Protein AF-A0A7S4DPM4-F1 (afdb_monomer_lite)

pLDDT: mean 81.37, std 12.33, range [42.75, 97.62]

Foldseek 3Di:
DCVVVPQPVFQKFKWKWFQFPNDTHTWAADAADDFQQDDHDDQPPHDLPVNVVRSVQSVDAAPDGDLVVLLLQLCQQVQPVVSSVSRHDPVVGDCCSNPNHGFKMFIKMWGKDADDPDDDDPNPDGRIDIDDIDGRGDIDGNPRVVSVVSCVVVVNDDDPVNVVVVVVVVVVQCVDPDDSVVVVVVVVVVVVVCVVQNPVVVVVVVVVVVVVVVVVVVVVVVVVVPPPPPCVVVVVVVVVVVVVVVVVVD

Secondary structure (DSSP, 8-state):
-GGGSS-TT-EEEEEEEEEETTEEEEPP-SSS--STTSPPPP-TT---HHHHHHHHHHTSPTT---HHHHHHHHHHHTT-HHHHHHH--TTTS-HHHHTS---EEEEEEEEEEEPP--SS-TTTS-SEEEEEEEEEEEEEETT-HHHHHHHHHTT----HHHHHHHHHHHHHHHHSSSHHHHHHHHHHHHHHHHHHH-HHHHHHHHHHHHHHHHHHHHHHHHHHTTS---THHHHHHHHHHHHHHHHH--

Radius of gyration: 29.43 Å; chains: 1; bounding box: 50×106×48 Å

Organism: NCBI:txid91324

Structure (mmCIF, N/CA/C/O backbone):
data_AF-A0A7S4DPM4-F1
#
_entry.id   AF-A0A7S4DPM4-F1
#
loop_
_atom_site.group_PDB
_atom_site.id
_atom_site.type_symbol
_atom_site.label_atom_id
_atom_site.label_alt_id
_atom_site.label_comp_id
_atom_site.label_asym_id
_atom_site.label_entity_id
_atom_site.label_seq_id
_atom_site.pdbx_PDB_ins_code
_atom_site.Cartn_x
_atom_site.Cartn_y
_atom_site.Cartn_z
_atom_site.occupancy
_atom_site.B_iso_or_equiv
_atom_site.auth_seq_id
_atom_site.auth_comp_id
_atom_site.auth_asym_id
_atom_site.auth_atom_id
_atom_site.pdbx_PDB_model_num
ATOM 1 N N . LEU A 1 1 ? -5.793 -10.569 -19.878 1.00 51.78 1 LEU A N 1
ATOM 2 C CA . LEU A 1 1 ? -5.261 -10.115 -18.572 1.00 51.78 1 LEU A CA 1
ATOM 3 C C . LEU A 1 1 ? -3.729 -10.171 -18.545 1.00 51.78 1 LEU A C 1
ATOM 5 O O . LEU A 1 1 ? -3.125 -9.113 -18.578 1.00 51.78 1 LEU A O 1
ATOM 9 N N . PHE A 1 2 ? -3.097 -11.351 -18.636 1.00 52.31 2 PHE A N 1
ATOM 10 C CA . PHE A 1 2 ? -1.629 -11.514 -18.544 1.00 52.31 2 PHE A CA 1
ATOM 11 C C . PHE A 1 2 ? -0.792 -10.909 -19.689 1.00 52.31 2 PHE A C 1
ATOM 13 O O . PHE A 1 2 ? 0.346 -10.516 -19.465 1.00 52.31 2 PHE A O 1
ATOM 20 N N . ARG A 1 3 ? -1.358 -10.731 -20.892 1.00 42.75 3 ARG A N 1
ATOM 21 C CA . ARG A 1 3 ? -0.672 -10.091 -22.037 1.00 42.75 3 ARG A CA 1
ATOM 22 C C . ARG A 1 3 ? -0.291 -8.621 -21.797 1.00 42.75 3 ARG A C 1
ATOM 24 O O . ARG A 1 3 ? 0.674 -8.146 -22.374 1.00 42.75 3 ARG A O 1
ATOM 31 N N . HIS A 1 4 ? -1.030 -7.913 -20.941 1.00 48.03 4 HIS A N 1
ATOM 32 C CA . HIS A 1 4 ? -0.708 -6.538 -20.534 1.00 48.03 4 HIS A CA 1
ATOM 33 C C . HIS A 1 4 ? 0.128 -6.490 -19.241 1.00 48.03 4 HIS A C 1
ATOM 35 O O . HIS A 1 4 ? 0.481 -5.412 -18.778 1.00 48.03 4 HIS A O 1
ATOM 41 N N . MET A 1 5 ? 0.448 -7.650 -18.648 1.00 53.72 5 MET A N 1
ATOM 42 C CA . MET A 1 5 ? 1.207 -7.758 -17.393 1.00 53.72 5 MET A CA 1
ATOM 43 C C . MET A 1 5 ? 2.718 -7.843 -17.600 1.00 53.72 5 MET A C 1
ATOM 45 O O . MET A 1 5 ? 3.463 -7.764 -16.630 1.00 53.72 5 MET A O 1
ATOM 49 N N . THR A 1 6 ? 3.178 -8.001 -18.842 1.00 52.59 6 THR A N 1
ATOM 50 C CA . THR A 1 6 ? 4.596 -8.200 -19.175 1.00 52.59 6 THR A CA 1
ATOM 51 C C . THR A 1 6 ? 5.419 -6.911 -19.155 1.00 52.59 6 THR A C 1
ATOM 53 O O . THR A 1 6 ? 6.613 -6.957 -19.420 1.00 52.59 6 THR A O 1
ATOM 56 N N . GLY A 1 7 ? 4.816 -5.759 -18.831 1.00 58.81 7 GLY A N 1
ATOM 57 C CA . GLY A 1 7 ? 5.560 -4.508 -18.657 1.00 58.81 7 GLY A CA 1
ATOM 58 C C . GLY A 1 7 ? 6.144 -3.937 -19.953 1.00 58.81 7 GLY A C 1
ATOM 59 O O . GLY A 1 7 ? 7.066 -3.133 -19.887 1.00 58.81 7 GLY A O 1
ATOM 60 N N . VAL A 1 8 ? 5.598 -4.306 -21.121 1.00 65.44 8 VAL A N 1
ATOM 61 C CA . VAL A 1 8 ? 6.024 -3.788 -22.443 1.00 65.44 8 VAL A CA 1
ATOM 62 C C . VAL A 1 8 ? 5.924 -2.255 -22.518 1.00 65.44 8 VAL A C 1
ATOM 64 O O . VAL A 1 8 ? 6.685 -1.625 -23.237 1.00 65.44 8 VAL A O 1
ATOM 67 N N . GLY A 1 9 ? 5.036 -1.648 -21.724 1.00 75.94 9 GLY A N 1
ATOM 68 C CA . GLY A 1 9 ? 4.941 -0.199 -21.531 1.00 75.94 9 GLY A CA 1
ATOM 69 C C . GLY A 1 9 ? 5.350 0.267 -20.134 1.00 75.94 9 GLY A C 1
ATOM 70 O O . GLY A 1 9 ? 4.920 1.328 -19.724 1.00 75.94 9 GLY A O 1
ATOM 71 N N . GLY A 1 10 ? 6.111 -0.524 -19.377 1.00 85.56 10 GLY A N 1
ATOM 72 C CA . GLY A 1 10 ? 6.438 -0.258 -17.974 1.00 85.56 10 GLY A CA 1
ATOM 73 C C . GLY A 1 10 ? 5.431 -0.836 -16.977 1.00 85.56 10 GLY A C 1
ATOM 74 O O . GLY A 1 10 ? 4.324 -1.262 -17.318 1.00 85.56 10 GLY A O 1
ATOM 75 N N . ARG A 1 11 ? 5.844 -0.894 -15.709 1.00 89.56 11 ARG A N 1
ATOM 76 C CA . ARG A 1 11 ? 5.063 -1.416 -14.586 1.00 89.56 11 ARG A CA 1
ATOM 77 C C . ARG A 1 11 ? 4.436 -0.259 -13.805 1.00 89.56 11 ARG A C 1
ATOM 79 O O . ARG A 1 11 ? 5.178 0.514 -13.201 1.00 89.56 11 ARG A O 1
ATOM 86 N N . PRO A 1 12 ? 3.101 -0.118 -13.781 1.00 92.25 12 PRO A N 1
ATOM 87 C CA . PRO A 1 12 ? 2.467 0.908 -12.970 1.00 92.25 12 PRO A CA 1
ATOM 88 C C . PRO A 1 12 ? 2.615 0.563 -11.485 1.00 92.25 12 PRO A C 1
ATOM 90 O O . PRO A 1 12 ? 2.305 -0.552 -11.066 1.00 92.25 12 PRO A O 1
ATOM 93 N N . GLU A 1 13 ? 3.059 1.531 -10.693 1.00 94.38 13 GLU A N 1
ATOM 94 C CA . GLU A 1 13 ? 3.280 1.389 -9.256 1.00 94.38 13 GLU A CA 1
ATOM 95 C C . GLU A 1 13 ? 2.632 2.535 -8.493 1.00 94.38 13 GLU A C 1
ATOM 97 O O . GLU A 1 13 ? 2.788 3.704 -8.850 1.00 94.38 13 GLU A O 1
ATOM 102 N N . LEU A 1 14 ? 1.940 2.194 -7.405 1.00 96.44 14 LEU A N 1
ATOM 103 C CA . LEU A 1 14 ? 1.474 3.175 -6.433 1.00 96.44 14 LEU A CA 1
ATOM 104 C C . LEU A 1 14 ? 2.542 3.365 -5.355 1.00 96.44 14 LEU A C 1
ATOM 106 O O . LEU A 1 14 ? 2.939 2.419 -4.663 1.00 96.44 14 LEU A O 1
ATOM 110 N N . ILE A 1 15 ? 2.986 4.607 -5.206 1.00 96.75 15 ILE A N 1
ATOM 111 C CA . ILE A 1 15 ? 3.895 5.062 -4.163 1.00 96.75 15 ILE A CA 1
ATOM 112 C C . ILE A 1 15 ? 3.073 5.830 -3.138 1.00 96.75 15 ILE A C 1
ATOM 114 O O . ILE A 1 15 ? 2.393 6.807 -3.454 1.00 96.75 15 ILE A O 1
ATOM 118 N N . ILE A 1 16 ? 3.102 5.325 -1.909 1.00 97.44 16 ILE A N 1
ATOM 119 C CA . ILE A 1 16 ? 2.452 5.943 -0.761 1.00 97.44 16 ILE A CA 1
ATOM 120 C C . ILE A 1 16 ? 3.472 6.880 -0.130 1.00 97.44 16 ILE A C 1
ATOM 122 O O . ILE A 1 16 ? 4.591 6.456 0.151 1.00 97.44 16 ILE A O 1
ATOM 126 N N . GLU A 1 17 ? 3.082 8.121 0.123 1.00 97.19 17 GLU A N 1
ATOM 127 C CA . GLU A 1 17 ? 3.927 9.109 0.786 1.00 97.19 17 GLU A CA 1
ATOM 128 C C . GLU A 1 17 ? 3.243 9.590 2.065 1.00 97.19 17 GLU A C 1
ATOM 130 O O . GLU A 1 17 ? 2.056 9.918 2.046 1.00 97.19 17 GLU A O 1
ATOM 135 N N . GLY A 1 18 ? 3.984 9.610 3.172 1.00 96.94 18 GLY A N 1
ATOM 136 C CA . GLY A 1 18 ? 3.552 10.174 4.449 1.00 96.94 18 GLY A CA 1
ATOM 137 C C . GLY A 1 18 ? 4.163 11.554 4.668 1.00 96.94 18 GLY A C 1
ATOM 138 O O . GLY A 1 18 ? 5.338 11.755 4.370 1.00 96.94 18 GLY A O 1
ATOM 139 N N . HIS A 1 19 ? 3.373 12.491 5.185 1.00 96.62 19 HIS A N 1
ATOM 140 C CA . HIS A 1 19 ? 3.834 13.829 5.541 1.00 96.62 19 HIS A CA 1
ATOM 141 C C . HIS A 1 19 ? 4.339 13.853 6.987 1.00 96.62 19 HIS A C 1
ATOM 143 O O . HIS A 1 19 ? 3.555 13.653 7.924 1.00 96.62 19 HIS A O 1
ATOM 149 N N . VAL A 1 20 ? 5.642 14.080 7.154 1.00 95.50 20 VAL A N 1
ATOM 150 C CA . VAL A 1 20 ? 6.351 14.083 8.439 1.00 95.50 20 VAL A CA 1
ATOM 151 C C . VAL A 1 20 ? 7.343 15.240 8.448 1.00 95.50 20 VAL A C 1
ATOM 153 O O . VAL A 1 20 ? 8.086 15.411 7.486 1.00 95.50 20 VAL A O 1
ATOM 156 N N . ASP A 1 21 ? 7.346 16.032 9.521 1.00 92.12 21 ASP A N 1
ATOM 157 C CA . ASP A 1 21 ? 8.262 17.168 9.721 1.00 92.12 21 ASP A CA 1
ATOM 158 C C . ASP A 1 21 ? 8.288 18.183 8.556 1.00 92.12 21 ASP A C 1
ATOM 160 O O . ASP A 1 21 ? 9.318 18.778 8.254 1.00 92.12 21 ASP A O 1
ATOM 164 N N . GLY A 1 22 ? 7.151 18.384 7.879 1.00 91.56 22 GLY A N 1
ATOM 165 C CA . GLY A 1 22 ? 7.035 19.308 6.740 1.00 91.56 22 GLY A CA 1
ATOM 166 C C . GLY A 1 22 ? 7.476 18.727 5.391 1.00 91.56 22 GLY A C 1
ATOM 167 O O . GLY A 1 22 ? 7.427 19.422 4.377 1.00 91.56 22 GLY A O 1
ATOM 168 N N . GLU A 1 23 ? 7.880 17.456 5.352 1.00 95.44 23 GLU A N 1
ATOM 169 C CA . GLU A 1 23 ? 8.333 16.774 4.143 1.00 95.44 23 GLU A CA 1
ATOM 170 C C . GLU A 1 23 ? 7.477 15.550 3.812 1.00 95.44 23 GLU A C 1
ATOM 172 O O . GLU A 1 23 ? 6.928 14.869 4.679 1.00 95.44 23 GLU A O 1
ATOM 177 N N . TRP A 1 24 ? 7.405 15.220 2.523 1.00 96.00 24 TRP A N 1
ATOM 178 C CA . TRP A 1 24 ? 6.768 13.995 2.046 1.00 96.00 24 TRP A CA 1
ATOM 179 C C . TRP A 1 24 ? 7.797 12.879 1.910 1.00 96.00 24 TRP A C 1
ATOM 181 O O . TRP A 1 24 ? 8.764 13.009 1.161 1.00 96.00 24 TRP A O 1
ATOM 191 N N . ARG A 1 25 ? 7.567 11.762 2.602 1.00 96.12 25 ARG A N 1
ATOM 192 C CA . ARG A 1 25 ? 8.476 10.611 2.631 1.00 96.12 25 ARG A CA 1
ATOM 193 C C . ARG A 1 25 ? 7.794 9.359 2.108 1.00 96.12 25 ARG A C 1
ATOM 195 O O . ARG A 1 25 ? 6.688 9.020 2.527 1.00 96.12 25 ARG A O 1
ATOM 202 N N . GLU A 1 26 ? 8.460 8.655 1.197 1.00 95.75 26 GLU A N 1
ATOM 203 C CA . GLU A 1 26 ? 7.942 7.420 0.609 1.00 95.75 26 GLU A CA 1
ATOM 204 C C . GLU A 1 26 ? 7.895 6.292 1.645 1.00 95.75 26 GLU A C 1
ATOM 206 O O . GLU A 1 26 ? 8.897 5.955 2.277 1.00 95.75 26 GLU A O 1
ATOM 211 N N . VAL A 1 27 ? 6.729 5.669 1.793 1.00 95.44 27 VAL A N 1
ATOM 212 C CA . VAL A 1 27 ? 6.543 4.484 2.629 1.00 95.44 27 VAL A CA 1
ATOM 213 C C . VAL A 1 27 ? 7.188 3.284 1.922 1.00 95.44 27 VAL A C 1
ATOM 215 O O . VAL A 1 27 ? 6.746 2.913 0.826 1.00 95.44 27 VAL A O 1
ATOM 218 N N . PRO A 1 28 ? 8.212 2.644 2.517 1.00 93.00 28 PRO A N 1
ATOM 219 C CA . PRO A 1 28 ? 8.867 1.501 1.903 1.00 93.00 28 PRO A CA 1
ATOM 220 C C . PRO A 1 28 ? 7.982 0.255 1.968 1.00 93.00 28 PRO A C 1
ATOM 222 O O . PRO A 1 28 ? 7.139 0.100 2.850 1.00 93.00 28 PRO A O 1
ATOM 225 N N . PHE A 1 29 ? 8.209 -0.658 1.030 1.00 92.06 29 PHE A N 1
ATOM 226 C CA . PHE A 1 29 ? 7.584 -1.978 0.992 1.00 92.06 29 PHE A CA 1
ATOM 227 C C . PHE A 1 29 ? 8.656 -3.050 0.887 1.00 92.06 29 PHE A C 1
ATOM 229 O O . PHE A 1 29 ? 9.727 -2.802 0.338 1.00 92.06 29 PHE A O 1
ATOM 236 N N . ARG A 1 30 ? 8.365 -4.263 1.356 1.00 86.62 30 ARG A N 1
ATOM 237 C CA . ARG A 1 30 ? 9.366 -5.327 1.430 1.00 86.62 30 ARG A CA 1
ATOM 238 C C . ARG A 1 30 ? 9.770 -5.880 0.069 1.00 86.62 30 ARG A C 1
ATOM 240 O O . ARG A 1 30 ? 10.955 -6.132 -0.110 1.00 86.62 30 ARG A O 1
ATOM 247 N N . PHE A 1 31 ? 8.851 -6.049 -0.878 1.00 86.88 31 PHE A N 1
ATOM 248 C CA . PHE A 1 31 ? 9.163 -6.757 -2.124 1.00 86.88 31 PHE A CA 1
ATOM 249 C C . PHE A 1 31 ? 8.873 -5.943 -3.385 1.00 86.88 31 PHE A C 1
ATOM 251 O O . PHE A 1 31 ? 9.593 -6.088 -4.372 1.00 86.88 31 PHE A O 1
ATOM 258 N N . LYS A 1 32 ? 7.864 -5.065 -3.369 1.00 89.69 32 LYS A N 1
ATOM 259 C CA . LYS A 1 32 ? 7.541 -4.235 -4.527 1.00 89.69 32 LYS A CA 1
ATOM 260 C C . LYS A 1 32 ? 8.609 -3.157 -4.761 1.00 89.69 32 LYS A C 1
ATOM 262 O O . LYS A 1 32 ? 9.227 -2.673 -3.806 1.00 89.69 32 LYS A O 1
ATOM 267 N N . PRO A 1 33 ? 8.771 -2.711 -6.015 1.00 89.81 33 PRO A N 1
ATOM 268 C CA . PRO A 1 33 ? 9.551 -1.543 -6.370 1.00 89.81 33 PRO A CA 1
ATOM 269 C C . PRO A 1 33 ? 9.106 -0.304 -5.596 1.00 89.81 33 PRO A C 1
ATOM 271 O O . PRO A 1 33 ? 7.931 -0.104 -5.268 1.00 89.81 33 PRO A O 1
ATOM 274 N N . GLY A 1 34 ? 10.089 0.533 -5.305 1.00 89.94 34 GLY A N 1
ATOM 275 C CA . GLY A 1 34 ? 9.941 1.808 -4.621 1.00 89.94 34 GLY A CA 1
ATOM 276 C C . GLY A 1 34 ? 11.173 2.635 -4.943 1.00 89.94 34 GLY A C 1
ATOM 277 O O . GLY A 1 34 ? 11.279 3.160 -6.050 1.00 89.94 34 GLY A O 1
ATOM 278 N N . ASN A 1 35 ? 12.144 2.651 -4.031 1.00 90.50 35 ASN A N 1
ATOM 279 C CA . ASN A 1 35 ? 13.462 3.225 -4.291 1.00 90.50 35 ASN A CA 1
ATOM 280 C C . ASN A 1 35 ? 14.085 2.604 -5.559 1.00 90.50 35 ASN A C 1
ATOM 282 O O . ASN A 1 35 ? 14.200 1.383 -5.672 1.00 90.50 35 ASN A O 1
ATOM 286 N N . THR A 1 36 ? 14.473 3.456 -6.505 1.00 90.31 36 THR A N 1
ATOM 287 C CA . THR A 1 36 ? 15.001 3.070 -7.817 1.00 90.31 36 THR A CA 1
ATOM 288 C C . THR A 1 36 ? 16.371 2.408 -7.750 1.00 90.31 36 THR A C 1
ATOM 290 O O . THR A 1 36 ? 16.694 1.586 -8.603 1.00 90.31 36 THR A O 1
ATOM 293 N N . SER A 1 37 ? 17.153 2.715 -6.718 1.00 88.25 37 SER A N 1
ATOM 294 C CA . SER A 1 37 ? 18.468 2.122 -6.470 1.00 88.25 37 SER A CA 1
ATOM 295 C C . SER A 1 37 ? 18.391 0.807 -5.702 1.00 88.25 37 SER A C 1
ATOM 297 O O . SER A 1 37 ? 19.410 0.157 -5.484 1.00 88.25 37 SER A O 1
ATOM 299 N N . ARG A 1 38 ? 17.195 0.385 -5.276 1.00 85.50 38 ARG A N 1
ATOM 300 C CA . ARG A 1 38 ? 17.036 -0.869 -4.548 1.00 85.50 38 ARG A CA 1
ATOM 301 C C . ARG A 1 38 ? 17.059 -2.059 -5.503 1.00 85.50 38 ARG A C 1
ATOM 303 O O . ARG A 1 38 ? 16.241 -2.143 -6.420 1.00 85.50 38 ARG A O 1
ATOM 310 N N . ILE A 1 39 ? 17.939 -3.012 -5.202 1.00 83.50 39 ILE A N 1
ATOM 311 C CA . ILE A 1 39 ? 18.018 -4.297 -5.902 1.00 83.50 39 ILE A CA 1
ATOM 312 C C . ILE A 1 39 ? 16.671 -5.034 -5.771 1.00 83.50 39 ILE A C 1
ATOM 314 O O . ILE A 1 39 ? 16.154 -5.157 -4.653 1.00 83.50 39 ILE A O 1
ATOM 318 N N . PRO A 1 40 ? 16.085 -5.535 -6.874 1.00 82.88 40 PRO A N 1
ATOM 319 C CA . PRO A 1 40 ? 14.934 -6.427 -6.812 1.00 82.88 40 PRO A CA 1
ATOM 320 C C . PRO A 1 40 ? 15.256 -7.672 -5.975 1.00 82.88 40 PRO A C 1
ATOM 322 O O . PRO A 1 40 ? 16.257 -8.343 -6.211 1.00 82.88 40 PRO A O 1
ATOM 325 N N . GLY A 1 41 ? 14.412 -7.986 -4.993 1.00 79.69 41 GLY A N 1
ATOM 326 C CA . GLY A 1 41 ? 14.595 -9.179 -4.168 1.00 79.69 41 GLY A CA 1
ATOM 327 C C . GLY A 1 41 ? 14.186 -10.458 -4.900 1.00 79.69 41 GLY A C 1
ATOM 328 O O . GLY A 1 41 ? 13.259 -10.446 -5.714 1.00 79.69 41 GLY A O 1
ATOM 329 N N . PHE A 1 42 ? 14.825 -11.577 -4.561 1.00 81.50 42 PHE A N 1
ATOM 330 C CA . PHE A 1 42 ? 14.342 -12.897 -4.949 1.00 81.50 42 PHE A CA 1
ATOM 331 C C . PHE A 1 42 ? 13.175 -13.287 -4.032 1.00 81.50 42 PHE A C 1
ATOM 333 O O . PHE A 1 42 ? 13.303 -13.304 -2.809 1.00 81.50 42 PHE A O 1
ATOM 340 N N . ILE A 1 43 ? 11.993 -13.507 -4.615 1.00 82.44 43 ILE A N 1
ATOM 341 C CA . ILE A 1 43 ? 10.761 -13.725 -3.837 1.00 82.44 43 ILE A CA 1
ATOM 342 C C . ILE A 1 43 ? 10.292 -15.177 -3.837 1.00 82.44 43 ILE A C 1
ATOM 344 O O . ILE A 1 43 ? 9.527 -15.555 -2.963 1.00 82.44 43 ILE A O 1
ATOM 348 N N . VAL A 1 44 ? 10.744 -16.015 -4.770 1.00 80.94 44 VAL A N 1
ATOM 349 C CA . VAL A 1 44 ? 10.305 -17.416 -4.871 1.00 80.94 44 VAL A CA 1
ATOM 350 C C . VAL A 1 44 ? 10.883 -18.226 -3.700 1.00 80.94 44 VAL A C 1
ATOM 352 O O . VAL A 1 44 ? 12.059 -18.056 -3.389 1.00 80.94 44 VAL A O 1
ATOM 355 N N . PRO A 1 45 ? 10.111 -19.109 -3.029 1.00 82.94 45 PRO A N 1
ATOM 356 C CA . PRO A 1 45 ? 8.734 -19.554 -3.305 1.00 82.94 45 PRO A CA 1
ATOM 357 C C . PRO A 1 45 ? 7.630 -18.710 -2.638 1.00 82.94 45 PRO A C 1
ATOM 359 O O . PRO A 1 45 ? 6.445 -19.029 -2.753 1.00 82.94 45 PRO A O 1
ATOM 362 N N . HIS A 1 46 ? 7.994 -17.652 -1.915 1.00 82.06 46 HIS A N 1
ATOM 363 C CA . HIS A 1 46 ? 7.049 -16.763 -1.255 1.00 82.06 46 HIS A CA 1
ATOM 364 C C . HIS A 1 46 ? 6.268 -15.920 -2.282 1.00 82.06 46 HIS A C 1
ATOM 366 O O . HIS A 1 46 ? 6.802 -15.414 -3.263 1.00 82.06 46 HIS A O 1
ATOM 372 N N . GLN A 1 47 ? 4.965 -15.749 -2.061 1.00 86.88 47 GLN A N 1
ATOM 373 C CA . GLN A 1 47 ? 4.119 -14.889 -2.894 1.00 86.88 47 GLN A CA 1
ATOM 374 C C . GLN A 1 47 ? 3.654 -13.695 -2.059 1.00 86.88 47 GLN A C 1
ATOM 376 O O . GLN A 1 47 ? 2.705 -13.843 -1.277 1.00 86.88 47 GLN A O 1
ATOM 381 N N . PRO A 1 48 ? 4.283 -12.514 -2.200 1.00 88.50 48 PRO A N 1
ATOM 382 C CA . PRO A 1 48 ? 3.915 -11.336 -1.429 1.00 88.50 48 PRO A CA 1
ATOM 383 C C . PRO A 1 48 ? 2.501 -10.860 -1.785 1.00 88.50 48 PRO A C 1
ATOM 385 O O . PRO A 1 48 ? 2.254 -10.215 -2.806 1.00 88.50 48 PRO A O 1
ATOM 388 N N . ARG A 1 49 ? 1.525 -11.226 -0.947 1.00 91.69 49 ARG A N 1
ATOM 389 C CA . ARG A 1 49 ? 0.101 -10.980 -1.226 1.00 91.69 49 ARG A CA 1
ATOM 390 C C . ARG A 1 49 ? -0.243 -9.494 -1.252 1.00 91.69 49 ARG A C 1
ATOM 392 O O . ARG A 1 49 ? -1.062 -9.093 -2.073 1.00 91.69 49 ARG A O 1
ATOM 399 N N . LEU A 1 50 ? 0.362 -8.694 -0.373 1.00 93.12 50 LEU A N 1
ATOM 400 C CA . LEU A 1 50 ? 0.123 -7.252 -0.339 1.00 93.12 50 LEU A CA 1
ATOM 401 C C . LEU A 1 50 ? 0.652 -6.585 -1.612 1.00 93.12 50 LEU A C 1
ATOM 403 O O . LEU A 1 50 ? -0.074 -5.831 -2.245 1.00 93.12 50 LEU A O 1
ATOM 407 N N . ASP A 1 51 ? 1.872 -6.908 -2.024 1.00 91.31 51 ASP A N 1
ATOM 408 C CA . ASP A 1 51 ? 2.517 -6.362 -3.220 1.00 91.31 51 ASP A CA 1
ATOM 409 C C . ASP A 1 51 ? 1.735 -6.710 -4.494 1.00 91.31 51 ASP A C 1
ATOM 411 O O . ASP A 1 51 ? 1.591 -5.877 -5.388 1.00 91.31 51 ASP A O 1
ATOM 415 N N . TRP A 1 52 ? 1.141 -7.907 -4.551 1.00 89.50 52 TRP A N 1
ATOM 416 C CA . TRP A 1 52 ? 0.222 -8.271 -5.630 1.00 89.50 52 TRP A CA 1
ATOM 417 C C . TRP A 1 52 ? -1.042 -7.398 -5.610 1.00 89.50 52 TRP A C 1
ATOM 419 O O . TRP A 1 52 ? -1.423 -6.822 -6.629 1.00 89.50 52 TRP A O 1
ATOM 429 N N . GLN A 1 53 ? -1.685 -7.239 -4.452 1.00 94.44 53 GLN A N 1
ATOM 430 C CA . GLN A 1 53 ? -2.860 -6.368 -4.326 1.00 94.44 53 GLN A CA 1
ATOM 431 C C . GLN A 1 53 ? -2.539 -4.917 -4.722 1.00 94.44 53 GLN A C 1
ATOM 433 O O . GLN A 1 53 ? -3.315 -4.289 -5.440 1.00 94.44 53 GLN A O 1
ATOM 438 N N . MET A 1 54 ? -1.365 -4.408 -4.338 1.00 95.12 54 MET A N 1
ATOM 439 C CA . MET A 1 54 ? -0.871 -3.087 -4.740 1.00 95.12 54 MET A CA 1
ATOM 440 C C . MET A 1 54 ? -0.733 -2.957 -6.259 1.00 95.12 54 MET A C 1
ATOM 442 O O . MET A 1 54 ? -1.151 -1.949 -6.824 1.00 95.12 54 MET A O 1
ATOM 446 N N . TRP A 1 55 ? -0.209 -3.986 -6.928 1.00 90.62 55 TRP A N 1
ATOM 447 C CA . TRP A 1 55 ? -0.106 -4.000 -8.385 1.00 90.62 55 TRP A CA 1
ATOM 448 C C . TRP A 1 55 ? -1.484 -3.936 -9.061 1.00 90.62 55 TRP A C 1
ATOM 450 O O . TRP A 1 55 ? -1.671 -3.145 -9.982 1.00 90.62 55 TRP A O 1
ATOM 460 N N . PHE A 1 56 ? -2.483 -4.679 -8.566 1.00 91.25 56 PHE A N 1
ATOM 461 C CA . PHE A 1 56 ? -3.856 -4.557 -9.073 1.00 91.25 56 PHE A CA 1
ATOM 462 C C . PHE A 1 56 ? -4.446 -3.166 -8.826 1.00 91.25 56 PHE A C 1
ATOM 464 O O . PHE A 1 56 ? -5.082 -2.611 -9.720 1.00 91.25 56 PHE A O 1
ATOM 471 N N . ALA A 1 57 ? -4.220 -2.581 -7.645 1.00 93.75 57 ALA A N 1
ATOM 472 C CA . ALA A 1 57 ? -4.673 -1.222 -7.351 1.00 93.75 57 ALA A CA 1
ATOM 473 C C . ALA A 1 57 ? -4.065 -0.197 -8.322 1.00 93.75 57 ALA A C 1
ATOM 475 O O . ALA A 1 57 ? -4.762 0.714 -8.763 1.00 93.75 57 ALA A O 1
ATOM 476 N N . ALA A 1 58 ? -2.800 -0.379 -8.716 1.00 92.88 58 ALA A N 1
ATOM 477 C CA . ALA A 1 58 ? -2.117 0.496 -9.663 1.00 92.88 58 ALA A CA 1
ATOM 478 C C . ALA A 1 58 ? -2.726 0.473 -11.074 1.00 92.88 58 ALA A C 1
ATOM 480 O O . ALA A 1 58 ? -2.560 1.439 -11.817 1.00 92.88 58 ALA A O 1
ATOM 481 N N . LEU A 1 59 ? -3.456 -0.580 -11.454 1.00 90.38 59 LEU A N 1
ATOM 482 C CA . LEU A 1 59 ? -4.168 -0.637 -12.737 1.00 90.38 59 LEU A CA 1
ATOM 483 C C . LEU A 1 59 ? -5.430 0.236 -12.762 1.00 90.38 59 LEU A C 1
ATOM 485 O O . LEU A 1 59 ? -5.929 0.546 -13.841 1.00 90.38 59 LEU A O 1
ATOM 489 N N . GLY A 1 60 ? -5.930 0.651 -11.595 1.00 88.06 60 GLY A N 1
ATOM 490 C CA . GLY A 1 60 ? -7.082 1.538 -11.480 1.00 88.06 60 GLY A CA 1
ATOM 491 C C . GLY A 1 60 ? -6.835 2.936 -12.057 1.00 88.06 60 GLY A C 1
ATOM 492 O O . GLY A 1 60 ? -5.693 3.378 -12.251 1.00 88.06 60 GLY A O 1
ATOM 493 N N . GLN A 1 61 ? -7.935 3.642 -12.314 1.00 88.88 61 GLN A N 1
ATOM 494 C CA . GLN A 1 61 ? -7.920 5.057 -12.679 1.00 88.88 61 GLN A CA 1
ATOM 495 C C . GLN A 1 61 ? -7.634 5.932 -11.443 1.00 88.88 61 GLN A C 1
ATOM 497 O O . GLN A 1 61 ? -8.039 5.556 -10.336 1.00 88.88 61 GLN A O 1
ATOM 502 N N . PRO A 1 62 ? -6.966 7.090 -11.604 1.00 89.44 62 PRO A N 1
ATOM 503 C CA . PRO A 1 62 ? -6.825 8.082 -10.538 1.00 89.44 62 PRO A CA 1
ATOM 504 C C . PRO A 1 62 ? -8.167 8.416 -9.874 1.00 89.44 62 PRO A C 1
ATOM 506 O O . PRO A 1 62 ? -9.194 8.503 -10.540 1.00 89.44 62 PRO A O 1
ATOM 509 N N . GLY A 1 63 ? -8.172 8.552 -8.550 1.00 86.31 63 GLY A N 1
ATOM 510 C CA . GLY A 1 63 ? -9.375 8.773 -7.743 1.00 86.31 63 GLY A CA 1
ATOM 511 C C . GLY A 1 63 ? -10.198 7.512 -7.445 1.00 86.31 63 GLY A C 1
ATOM 512 O O . GLY A 1 63 ? -10.958 7.504 -6.480 1.00 86.31 63 GLY A O 1
ATOM 513 N N . SER A 1 64 ? -10.014 6.419 -8.193 1.00 88.31 64 SER A N 1
ATOM 514 C CA . SER A 1 64 ? -10.776 5.172 -8.033 1.00 88.31 64 SER A CA 1
ATOM 515 C C . SER A 1 64 ? -9.995 4.114 -7.244 1.00 88.31 64 SER A C 1
ATOM 517 O O . SER A 1 64 ? -9.635 3.050 -7.754 1.00 88.31 64 SER A O 1
ATOM 519 N N . ALA A 1 65 ? -9.731 4.397 -5.971 1.00 90.75 65 ALA A N 1
ATOM 520 C CA . ALA A 1 65 ? -9.033 3.472 -5.083 1.00 90.75 65 ALA A CA 1
ATOM 521 C C . ALA A 1 65 ? -9.963 2.384 -4.507 1.00 90.75 65 ALA A C 1
ATOM 523 O O . ALA A 1 65 ? -11.055 2.699 -4.027 1.00 90.75 65 ALA A O 1
ATOM 524 N N . PRO A 1 66 ? -9.538 1.105 -4.466 1.00 92.56 66 PRO A N 1
ATOM 525 C CA . PRO A 1 66 ? -10.354 0.050 -3.880 1.00 92.56 66 PRO A CA 1
ATOM 526 C C . PRO A 1 66 ? -10.468 0.218 -2.351 1.00 92.56 66 PRO A C 1
ATOM 528 O O . PRO A 1 66 ? -9.510 0.655 -1.703 1.00 92.56 66 PRO A O 1
ATOM 531 N N . PRO A 1 67 ? -11.587 -0.183 -1.717 1.00 92.12 67 PRO A N 1
ATOM 532 C CA . PRO A 1 67 ? -11.808 0.091 -0.294 1.00 92.12 67 PRO A CA 1
ATOM 533 C C . PRO A 1 67 ? -10.766 -0.500 0.663 1.00 92.12 67 PRO A C 1
ATOM 535 O O . PRO A 1 67 ? -10.438 0.108 1.684 1.00 92.12 67 PRO A O 1
ATOM 538 N N . TRP A 1 68 ? -10.208 -1.671 0.337 1.00 93.81 68 TRP A N 1
ATOM 539 C CA . TRP A 1 68 ? -9.136 -2.274 1.135 1.00 93.81 68 TRP A CA 1
ATOM 540 C C . TRP A 1 68 ? -7.874 -1.400 1.139 1.00 93.81 68 TRP A C 1
ATOM 542 O O . TRP A 1 68 ? -7.183 -1.337 2.155 1.00 93.81 68 TRP A O 1
ATOM 552 N N . PHE A 1 69 ? -7.598 -0.696 0.037 1.00 95.56 69 PHE A N 1
ATOM 553 C CA . PHE A 1 69 ? -6.433 0.172 -0.099 1.00 95.56 69 PHE A CA 1
ATOM 554 C C . PHE A 1 69 ? -6.619 1.450 0.716 1.00 95.56 69 PHE A C 1
ATOM 556 O O . PHE A 1 69 ? -5.735 1.830 1.474 1.00 95.56 69 PHE A O 1
ATOM 563 N N . ILE A 1 70 ? -7.815 2.040 0.689 1.00 94.38 70 ILE A N 1
ATOM 564 C CA . ILE A 1 70 ? -8.171 3.147 1.588 1.00 94.38 70 ILE A CA 1
ATOM 565 C C . ILE A 1 70 ? -8.040 2.726 3.065 1.00 94.38 70 ILE A C 1
ATOM 567 O O . ILE A 1 70 ? -7.508 3.473 3.888 1.00 94.38 70 ILE A O 1
ATOM 571 N N . SER A 1 71 ? -8.437 1.494 3.411 1.00 94.19 71 SER A N 1
ATOM 572 C CA . SER A 1 71 ? -8.232 0.948 4.762 1.00 94.19 71 SER A CA 1
ATOM 573 C C . SER A 1 71 ? -6.752 0.793 5.114 1.00 94.19 71 SER A C 1
ATOM 575 O O . SER A 1 71 ? -6.363 1.119 6.236 1.00 94.19 71 SER A O 1
ATOM 577 N N . LEU A 1 72 ? -5.919 0.348 4.167 1.00 95.56 72 LEU A N 1
ATOM 578 C CA . LEU A 1 72 ? -4.467 0.288 4.329 1.00 95.56 72 LEU A CA 1
ATOM 579 C C . LEU A 1 72 ? -3.890 1.680 4.625 1.00 95.56 72 LEU A C 1
ATOM 581 O O . LEU A 1 72 ? -3.194 1.827 5.626 1.00 95.56 72 LEU A O 1
ATOM 585 N N . LEU A 1 73 ? -4.232 2.698 3.827 1.00 95.81 73 LEU A N 1
ATOM 586 C CA . LEU A 1 73 ? -3.769 4.079 4.020 1.00 95.81 73 LEU A CA 1
ATOM 587 C C . LEU A 1 73 ? -4.155 4.618 5.400 1.00 95.81 73 LEU A C 1
ATOM 589 O O . LEU A 1 73 ? -3.306 5.130 6.124 1.00 95.81 73 LEU A O 1
ATOM 593 N N . HIS A 1 74 ? -5.410 4.427 5.815 1.00 94.25 74 HIS A N 1
ATOM 594 C CA . HIS A 1 74 ? -5.864 4.819 7.150 1.00 94.25 74 HIS A CA 1
ATOM 595 C C . HIS A 1 74 ? -5.082 4.106 8.267 1.00 94.25 74 HIS A C 1
ATOM 597 O O . HIS A 1 74 ? -4.754 4.710 9.288 1.00 94.25 74 HIS A O 1
ATOM 603 N N . ARG A 1 75 ? -4.767 2.816 8.106 1.00 93.94 75 ARG A N 1
ATOM 604 C CA . ARG A 1 75 ? -4.013 2.044 9.109 1.00 93.94 75 ARG A CA 1
ATOM 605 C C . ARG A 1 75 ? -2.522 2.394 9.133 1.00 93.94 75 ARG A C 1
ATOM 607 O O . ARG A 1 75 ? -1.921 2.304 10.199 1.00 93.94 75 ARG A O 1
ATOM 614 N N . ILE A 1 76 ? -1.949 2.835 8.013 1.00 95.25 76 ILE A N 1
ATOM 615 C CA . ILE A 1 76 ? -0.597 3.413 7.957 1.00 95.25 76 ILE A CA 1
ATOM 616 C C . ILE A 1 76 ? -0.585 4.771 8.661 1.00 95.25 76 ILE A C 1
ATOM 618 O O . ILE A 1 76 ? 0.222 4.977 9.559 1.00 95.25 76 ILE A O 1
ATOM 622 N N . LEU A 1 77 ? -1.538 5.650 8.337 1.00 93.94 77 LEU A N 1
ATOM 623 C CA . LEU A 1 77 ? -1.675 6.978 8.942 1.00 93.94 77 LEU A CA 1
ATOM 624 C C . LEU A 1 77 ? -1.934 6.919 10.456 1.00 93.94 77 LEU A C 1
ATOM 626 O O . LEU A 1 77 ? -1.520 7.785 11.213 1.00 93.94 77 LEU A O 1
ATOM 630 N N . THR A 1 78 ? -2.623 5.875 10.919 1.00 91.88 78 THR A N 1
ATOM 631 C CA . THR A 1 78 ? -2.834 5.611 12.353 1.00 91.88 78 THR A CA 1
ATOM 632 C C . THR A 1 78 ? -1.748 4.731 12.983 1.00 91.88 78 THR A C 1
ATOM 634 O O . THR A 1 78 ? -1.875 4.373 14.157 1.00 91.88 78 THR A O 1
ATOM 637 N N . GLN A 1 79 ? -0.705 4.392 12.215 1.00 92.38 79 GLN A N 1
ATOM 638 C CA . GLN A 1 79 ? 0.477 3.614 12.603 1.00 92.38 79 GLN A CA 1
ATOM 639 C C . GLN A 1 79 ? 0.142 2.297 13.313 1.00 92.38 79 GLN A C 1
ATOM 641 O O . GLN A 1 79 ? 0.712 1.914 14.340 1.00 92.38 79 GLN A O 1
ATOM 646 N N . GLU A 1 80 ? -0.822 1.555 12.767 1.00 91.62 80 GLU A N 1
ATOM 647 C CA . GLU A 1 80 ? -1.212 0.271 13.331 1.00 91.62 80 GLU A CA 1
ATOM 648 C C . GLU A 1 80 ? -0.078 -0.759 13.164 1.00 91.62 80 GLU A C 1
ATOM 650 O O . GLU A 1 80 ? 0.178 -1.262 12.071 1.00 91.62 80 GLU A O 1
ATOM 655 N N . LYS A 1 81 ? 0.571 -1.145 14.273 1.00 90.12 81 LYS A N 1
ATOM 656 C CA . LYS A 1 81 ? 1.739 -2.057 14.293 1.00 90.12 81 LYS A CA 1
ATOM 657 C C . LYS A 1 81 ? 1.552 -3.382 13.539 1.00 90.12 81 LYS A C 1
ATOM 659 O O . LYS A 1 81 ? 2.517 -3.999 13.100 1.00 90.12 81 LYS A O 1
ATOM 664 N N . THR A 1 82 ? 0.332 -3.911 13.462 1.00 89.69 82 THR A N 1
ATOM 665 C CA . THR A 1 82 ? 0.012 -5.133 12.695 1.00 89.69 82 THR A CA 1
ATOM 666 C C . THR A 1 82 ? 0.066 -4.906 11.189 1.00 89.69 82 THR A C 1
ATOM 668 O O . THR A 1 82 ? 0.436 -5.828 10.473 1.00 89.69 82 THR A O 1
ATOM 671 N N . VAL A 1 83 ? -0.283 -3.705 10.728 1.00 92.25 83 VAL A N 1
ATOM 672 C CA . VAL A 1 83 ? -0.238 -3.311 9.317 1.00 92.25 83 VAL A CA 1
ATOM 673 C C . VAL A 1 83 ? 1.162 -2.888 8.909 1.00 92.25 83 VAL A C 1
ATOM 675 O O . VAL A 1 83 ? 1.627 -3.332 7.868 1.00 92.25 83 VAL A O 1
ATOM 678 N N . LEU A 1 84 ? 1.870 -2.121 9.743 1.00 93.50 84 LEU A N 1
ATOM 679 C CA . LEU A 1 84 ? 3.255 -1.737 9.447 1.00 93.50 84 LEU A CA 1
ATOM 680 C C . LEU A 1 84 ? 4.160 -2.964 9.255 1.00 93.50 84 LEU A C 1
ATOM 682 O O . LEU A 1 84 ? 4.963 -2.992 8.333 1.00 93.50 84 LEU A O 1
ATOM 686 N N . ARG A 1 85 ? 3.935 -4.045 10.016 1.00 90.75 85 ARG A N 1
ATOM 687 C CA . ARG A 1 85 ? 4.627 -5.335 9.826 1.00 90.75 85 ARG A CA 1
ATOM 688 C C . ARG A 1 85 ? 4.426 -5.990 8.454 1.00 90.75 85 ARG A C 1
ATOM 690 O O . ARG A 1 85 ? 5.169 -6.906 8.117 1.00 90.75 85 ARG A O 1
ATOM 697 N N . LEU A 1 86 ? 3.415 -5.581 7.684 1.00 91.25 86 LEU A N 1
ATOM 698 C CA . LEU A 1 86 ? 3.237 -6.037 6.301 1.00 91.25 86 LEU A CA 1
ATOM 699 C C . LEU A 1 86 ? 4.178 -5.306 5.334 1.00 91.25 86 LEU A C 1
ATOM 701 O O . LEU A 1 86 ? 4.494 -5.847 4.280 1.00 91.25 86 LEU A O 1
ATOM 705 N N . LEU A 1 87 ? 4.605 -4.091 5.686 1.00 92.00 87 LEU A N 1
ATOM 706 C CA . LEU A 1 87 ? 5.476 -3.247 4.868 1.00 92.00 87 LEU A CA 1
ATOM 707 C C . LEU A 1 87 ? 6.955 -3.610 5.042 1.00 92.00 87 LEU A C 1
ATOM 709 O O . LEU A 1 87 ? 7.720 -3.522 4.088 1.00 92.00 87 LEU A O 1
ATOM 713 N N . GLY A 1 88 ? 7.343 -4.055 6.236 1.00 85.38 88 GLY A N 1
ATOM 714 C CA . GLY A 1 88 ? 8.712 -4.431 6.580 1.00 85.38 88 GLY A CA 1
ATOM 715 C C . GLY A 1 88 ? 8.811 -4.937 8.018 1.00 85.38 88 GLY A C 1
ATOM 716 O O . GLY A 1 88 ? 7.836 -4.882 8.775 1.00 85.38 88 GLY A O 1
ATOM 717 N N . ARG A 1 89 ? 9.978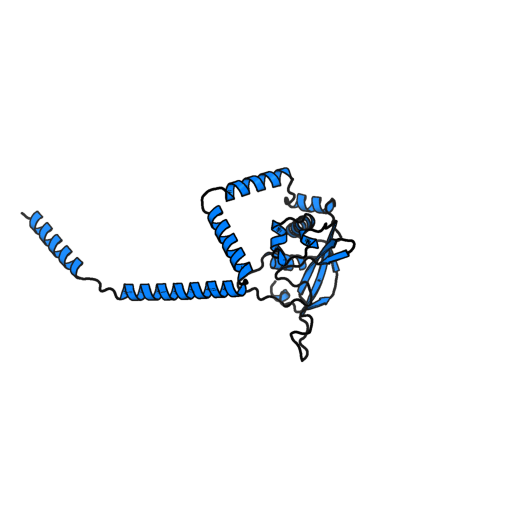 -5.466 8.395 1.00 74.06 89 ARG A N 1
ATOM 718 C CA . ARG A 1 89 ? 10.270 -5.864 9.782 1.00 74.06 89 ARG A CA 1
ATOM 719 C C . ARG A 1 89 ? 10.809 -4.671 10.565 1.00 74.06 89 ARG A C 1
ATOM 721 O O . ARG A 1 89 ? 11.172 -3.666 9.969 1.00 74.06 89 ARG A O 1
ATOM 728 N N . GLY A 1 90 ? 10.805 -4.761 11.896 1.00 64.62 90 GLY A N 1
ATOM 729 C CA . GLY A 1 90 ? 11.027 -3.617 12.791 1.00 64.62 90 GLY A CA 1
ATOM 730 C C . GLY A 1 90 ? 12.243 -2.757 12.430 1.00 64.62 90 GLY A C 1
ATOM 731 O O . GLY A 1 90 ? 12.096 -1.547 12.319 1.00 64.62 90 GLY A O 1
ATOM 732 N N . THR A 1 91 ? 13.397 -3.380 12.184 1.00 67.50 91 THR A N 1
ATOM 733 C CA . THR A 1 91 ? 14.646 -2.697 11.798 1.00 67.50 91 THR A CA 1
ATOM 734 C C . THR A 1 91 ? 14.669 -2.196 10.356 1.00 67.50 91 THR A C 1
ATOM 736 O O . THR A 1 91 ? 15.403 -1.262 10.052 1.00 67.50 91 THR A O 1
ATOM 739 N N . ASP A 1 92 ? 13.872 -2.795 9.471 1.00 78.44 92 ASP A N 1
ATOM 740 C CA . ASP A 1 92 ? 13.829 -2.448 8.045 1.00 78.44 92 ASP A CA 1
ATOM 741 C C . ASP A 1 92 ? 12.979 -1.198 7.787 1.00 78.44 92 ASP A C 1
ATOM 743 O O . ASP A 1 92 ? 13.079 -0.569 6.730 1.00 78.44 92 ASP A O 1
ATOM 747 N N . LEU A 1 93 ? 12.088 -0.863 8.726 1.00 89.69 93 LEU A N 1
ATOM 748 C CA . LEU A 1 93 ? 11.213 0.292 8.612 1.00 89.69 93 LEU A CA 1
ATOM 749 C C . LEU A 1 93 ? 11.885 1.541 9.187 1.00 89.69 93 LEU A C 1
ATOM 751 O O . LEU A 1 93 ? 12.475 1.499 10.266 1.00 89.69 93 LEU A O 1
ATOM 755 N N . PRO A 1 94 ? 11.763 2.687 8.505 1.00 91.81 94 PRO A N 1
ATOM 756 C CA . PRO A 1 94 ? 12.353 3.918 8.988 1.00 91.81 94 PRO A CA 1
ATOM 757 C C . PRO A 1 94 ? 11.620 4.411 10.241 1.00 91.81 94 PRO A C 1
ATOM 759 O O . PRO A 1 94 ? 10.391 4.351 10.320 1.00 91.81 94 PRO A O 1
ATOM 762 N N . LYS A 1 95 ? 12.373 4.975 11.194 1.00 92.12 95 LYS A N 1
ATOM 763 C CA . LYS A 1 95 ? 11.839 5.435 12.489 1.00 92.12 95 LYS A CA 1
ATOM 764 C C . LYS A 1 95 ? 10.682 6.423 12.358 1.00 92.12 95 LYS A C 1
ATOM 766 O O . LYS A 1 95 ? 9.729 6.353 13.124 1.00 92.12 95 LYS A O 1
ATOM 771 N N . TRP A 1 96 ? 10.707 7.297 11.350 1.00 93.06 96 TRP A N 1
ATOM 772 C CA . TRP A 1 96 ? 9.615 8.248 11.108 1.00 93.06 96 TRP A CA 1
ATOM 773 C C . TRP A 1 96 ? 8.265 7.555 10.861 1.00 93.06 96 TRP A C 1
ATOM 775 O O . TRP A 1 96 ? 7.224 8.104 11.199 1.00 93.06 96 TRP A O 1
ATOM 785 N N . LEU A 1 97 ? 8.268 6.335 10.311 1.00 93.50 97 LEU A N 1
ATOM 786 C CA . LEU A 1 97 ? 7.054 5.571 10.023 1.00 93.50 97 LEU A CA 1
ATOM 787 C C . LEU A 1 97 ? 6.541 4.826 11.263 1.00 93.50 97 LEU A C 1
ATOM 789 O O . LEU A 1 97 ? 5.333 4.629 11.407 1.00 93.50 97 LEU A O 1
ATOM 793 N N . THR A 1 98 ? 7.437 4.403 12.157 1.00 92.06 98 THR A N 1
ATOM 794 C CA . THR A 1 98 ? 7.099 3.613 13.352 1.00 92.06 98 THR A CA 1
ATOM 795 C C . THR A 1 98 ? 6.889 4.449 14.614 1.00 92.06 98 THR A C 1
ATOM 797 O O . THR A 1 98 ? 6.128 4.028 15.484 1.00 92.06 98 THR A O 1
ATOM 800 N N . GLU A 1 99 ? 7.567 5.592 14.720 1.00 89.81 99 GLU A N 1
ATOM 801 C CA . GLU A 1 99 ? 7.635 6.448 15.914 1.00 89.81 99 GLU A CA 1
ATOM 802 C C . GLU A 1 99 ? 7.238 7.906 15.634 1.00 89.81 99 GLU A C 1
ATOM 804 O O . GLU A 1 99 ? 6.742 8.571 16.538 1.00 89.81 99 GLU A O 1
ATOM 809 N N . GLY A 1 100 ? 7.441 8.402 14.407 1.00 88.19 100 GLY A N 1
ATOM 810 C CA . GLY A 1 100 ? 7.126 9.788 14.035 1.00 88.19 100 GLY A CA 1
ATOM 811 C C . GLY A 1 100 ? 5.626 10.057 13.892 1.00 88.19 100 GLY A C 1
ATOM 812 O O . GLY A 1 100 ? 4.828 9.128 13.808 1.00 88.19 100 GLY A O 1
ATOM 813 N N . GLU A 1 101 ? 5.224 11.327 13.831 1.00 91.81 101 GLU A N 1
ATOM 814 C CA . GLU A 1 101 ? 3.826 11.700 13.597 1.00 91.81 101 GLU A CA 1
ATOM 815 C C . GLU A 1 101 ? 3.555 11.896 12.100 1.00 91.81 101 GLU A C 1
ATOM 817 O O . GLU A 1 101 ? 4.091 12.800 11.461 1.00 91.81 101 GLU A O 1
ATOM 822 N N . ILE A 1 102 ? 2.694 11.047 11.534 1.00 95.25 102 ILE A N 1
ATOM 823 C CA . ILE A 1 102 ? 2.262 11.161 10.137 1.00 95.25 102 ILE A CA 1
ATOM 824 C C . ILE A 1 102 ? 0.992 12.009 10.100 1.00 95.25 102 ILE A C 1
ATOM 826 O O . ILE A 1 102 ? -0.095 11.545 10.448 1.00 95.25 102 ILE A O 1
ATOM 830 N N . SER A 1 103 ? 1.136 13.262 9.678 1.00 94.50 103 SER A N 1
ATOM 831 C CA . SER A 1 103 ? 0.037 14.240 9.652 1.00 94.50 103 SER A CA 1
ATOM 832 C C . SER A 1 103 ? -0.895 14.059 8.446 1.00 94.50 103 SER A C 1
ATOM 834 O O . SER A 1 103 ? -2.107 14.271 8.551 1.00 94.50 103 SER A O 1
ATOM 836 N N . GLY A 1 104 ? -0.352 13.577 7.327 1.00 95.81 104 GLY A N 1
ATOM 837 C CA . GLY A 1 104 ? -1.072 13.355 6.076 1.00 95.81 104 GLY A CA 1
ATOM 838 C C . GLY A 1 104 ? -0.491 12.196 5.273 1.00 95.81 104 GLY A C 1
ATOM 839 O O . GLY A 1 104 ? 0.643 11.768 5.487 1.00 95.81 104 GLY A O 1
ATOM 840 N N . ILE A 1 105 ? -1.285 11.658 4.352 1.00 96.75 105 ILE A N 1
ATOM 841 C CA . ILE A 1 105 ? -0.879 10.601 3.428 1.00 96.75 105 ILE A CA 1
ATOM 842 C C . ILE A 1 105 ? -1.394 10.924 2.027 1.00 96.75 105 ILE A C 1
ATOM 844 O O . ILE A 1 105 ? -2.541 11.334 1.869 1.00 96.75 105 ILE A O 1
ATOM 848 N N . ARG A 1 106 ? -0.571 10.723 1.001 1.00 96.12 106 ARG A N 1
ATOM 849 C CA . ARG A 1 106 ? -0.980 10.863 -0.405 1.00 96.12 106 ARG A CA 1
ATOM 850 C C . ARG A 1 106 ? -0.475 9.690 -1.228 1.00 96.12 106 ARG A C 1
ATOM 852 O O . ARG A 1 106 ? 0.395 8.937 -0.781 1.00 96.12 106 ARG A O 1
ATOM 859 N N . VAL A 1 107 ? -1.032 9.518 -2.425 1.00 97.62 107 VAL A N 1
ATOM 860 C CA . VAL A 1 107 ? -0.642 8.416 -3.309 1.00 97.62 107 VAL A CA 1
ATOM 861 C C . VAL A 1 107 ? -0.342 8.936 -4.700 1.00 97.62 107 VAL A C 1
ATOM 863 O O . VAL A 1 107 ? -1.182 9.559 -5.349 1.00 97.62 107 VAL A O 1
ATOM 866 N N . ARG A 1 108 ? 0.857 8.616 -5.177 1.00 96.62 108 ARG A N 1
ATOM 867 C CA . ARG A 1 108 ? 1.318 8.918 -6.528 1.00 96.62 108 ARG A CA 1
ATOM 868 C C . ARG A 1 108 ? 1.424 7.632 -7.327 1.00 96.62 108 ARG A C 1
ATOM 870 O O . ARG A 1 108 ? 1.842 6.602 -6.804 1.00 96.62 108 ARG A O 1
ATOM 877 N N . LYS A 1 109 ? 1.039 7.691 -8.593 1.00 95.38 109 LYS A N 1
ATOM 878 C CA . LYS A 1 109 ? 1.203 6.605 -9.553 1.00 95.38 109 LYS A CA 1
ATOM 879 C C . LYS A 1 109 ? 2.377 6.938 -10.458 1.00 95.38 109 LYS A C 1
ATOM 881 O O . LYS A 1 109 ? 2.438 8.035 -11.001 1.00 95.38 109 LYS A O 1
ATOM 886 N N . TYR A 1 110 ? 3.281 5.986 -10.610 1.00 94.31 110 TYR A N 1
ATOM 887 C CA . TYR A 1 110 ? 4.433 6.079 -11.499 1.00 94.31 110 TYR A CA 1
ATOM 888 C C . TYR A 1 110 ? 4.455 4.886 -12.438 1.00 94.31 110 TYR A C 1
ATOM 890 O O . TYR A 1 110 ? 3.863 3.843 -12.151 1.00 94.31 110 TYR A O 1
ATOM 898 N N . LEU A 1 111 ? 5.202 5.026 -13.523 1.00 92.62 111 LEU A N 1
ATOM 899 C CA . LEU A 1 111 ? 5.512 3.949 -14.443 1.00 92.62 111 LEU A CA 1
ATOM 900 C C . LEU A 1 111 ? 6.985 3.567 -14.283 1.00 92.62 111 LEU A C 1
ATOM 902 O O . LEU A 1 111 ? 7.867 4.396 -14.492 1.00 92.62 111 LEU A O 1
ATOM 906 N N . TYR A 1 112 ? 7.241 2.337 -13.841 1.00 91.50 112 TYR A N 1
ATOM 907 C CA . TYR A 1 112 ? 8.579 1.811 -13.582 1.00 91.50 112 TYR A CA 1
ATOM 908 C C . TYR A 1 112 ? 9.080 0.986 -14.768 1.00 91.50 112 TYR A C 1
ATOM 910 O O . TYR A 1 112 ? 8.398 0.078 -15.240 1.00 91.50 112 TYR A O 1
ATOM 918 N N . HIS A 1 113 ? 10.307 1.251 -15.193 1.00 88.44 113 HIS A N 1
ATOM 919 C CA . HIS A 1 113 ? 11.029 0.500 -16.212 1.00 88.44 113 HIS A CA 1
ATOM 920 C C . HIS A 1 113 ? 12.328 -0.023 -15.614 1.00 88.44 113 HIS A C 1
ATOM 922 O O . HIS A 1 113 ? 12.947 0.653 -14.790 1.00 88.44 113 HIS A O 1
ATOM 928 N N . TYR A 1 114 ? 12.756 -1.209 -16.034 1.00 85.88 114 TYR A N 1
ATOM 929 C CA . TYR A 1 114 ? 14.122 -1.635 -15.761 1.00 85.88 114 TYR A CA 1
ATOM 930 C C . TYR A 1 114 ? 15.089 -0.692 -16.468 1.00 85.88 114 TYR A C 1
ATOM 932 O O . TYR A 1 114 ? 14.831 -0.247 -17.589 1.00 85.88 114 TYR A O 1
ATOM 940 N N . THR A 1 115 ? 16.186 -0.356 -15.802 1.00 85.00 115 THR A N 1
ATOM 941 C CA . THR A 1 115 ? 17.277 0.348 -16.466 1.00 85.00 115 THR A CA 1
ATOM 942 C C . THR A 1 115 ? 17.936 -0.581 -17.482 1.00 85.00 115 THR A C 1
ATOM 944 O O . THR A 1 115 ? 18.111 -1.775 -17.238 1.00 85.00 115 THR A O 1
ATOM 947 N N . ASN A 1 116 ? 18.271 -0.041 -18.657 1.00 73.00 116 ASN A N 1
ATOM 948 C CA . ASN A 1 116 ? 19.056 -0.787 -19.631 1.00 73.00 116 ASN A CA 1
ATOM 949 C C . ASN A 1 116 ? 20.472 -0.953 -19.087 1.00 73.00 116 ASN A C 1
ATOM 951 O O . ASN A 1 116 ? 21.123 0.023 -18.717 1.00 73.00 116 ASN A O 1
ATOM 955 N N . VAL A 1 117 ? 20.947 -2.193 -19.065 1.00 62.72 117 VAL A N 1
ATOM 956 C CA . VAL A 1 117 ? 22.328 -2.519 -18.718 1.00 62.72 117 VAL A CA 1
ATOM 957 C C . VAL A 1 117 ? 23.188 -2.237 -19.950 1.00 62.72 117 VAL A C 1
ATOM 959 O O . VAL A 1 117 ? 23.528 -3.146 -20.698 1.00 62.72 117 VAL A O 1
ATOM 962 N N . SER A 1 118 ? 23.485 -0.967 -20.226 1.00 53.06 118 SER A N 1
ATOM 963 C CA . SER A 1 118 ? 24.512 -0.618 -21.209 1.00 53.06 118 SER A CA 1
ATOM 964 C C . SER A 1 118 ? 25.878 -0.733 -20.532 1.00 53.06 118 SER A C 1
ATOM 966 O O . SER A 1 118 ? 26.174 0.043 -19.628 1.00 53.06 118 SER A O 1
ATOM 968 N N . GLU A 1 119 ? 26.629 -1.764 -20.924 1.00 48.91 119 GLU A N 1
ATOM 969 C CA . GLU A 1 119 ? 28.063 -2.011 -20.703 1.00 48.91 119 GLU A CA 1
ATOM 970 C C . GLU A 1 119 ? 28.696 -1.376 -19.448 1.00 48.91 119 GLU A C 1
ATOM 972 O O . GLU A 1 119 ? 29.162 -0.241 -19.461 1.00 48.91 119 GLU A O 1
ATOM 977 N N . GLY A 1 120 ? 28.802 -2.165 -18.369 1.00 51.38 120 GLY A N 1
ATOM 978 C CA . GLY A 1 120 ? 29.934 -2.013 -17.444 1.00 51.38 120 GLY A CA 1
ATOM 979 C C . GLY A 1 120 ? 29.662 -2.149 -15.950 1.00 51.38 120 GLY A C 1
ATOM 980 O O . GLY A 1 120 ? 30.585 -2.508 -15.226 1.00 51.38 120 GLY A O 1
ATOM 981 N N . SER A 1 121 ? 28.446 -1.924 -15.440 1.00 54.31 121 SER A N 1
ATOM 982 C CA . SER A 1 121 ? 28.209 -2.170 -14.008 1.00 54.31 121 SER A CA 1
ATOM 983 C C . SER A 1 121 ? 26.743 -2.384 -13.635 1.00 54.31 121 SER A C 1
ATOM 985 O O . SER A 1 121 ? 25.995 -1.440 -13.389 1.00 54.31 121 SER A O 1
ATOM 987 N N . LEU A 1 122 ? 26.359 -3.657 -13.492 1.00 58.53 122 LEU A N 1
ATOM 988 C CA . LEU A 1 122 ? 25.095 -4.090 -12.873 1.00 58.53 122 LEU A CA 1
ATOM 989 C C . LEU A 1 122 ? 24.933 -3.611 -11.416 1.00 58.53 122 LEU A C 1
ATOM 991 O O . LEU A 1 122 ? 23.845 -3.720 -10.860 1.00 58.53 122 LEU A O 1
ATOM 995 N N . LEU A 1 123 ? 26.010 -3.124 -10.789 1.00 62.72 123 LEU A N 1
ATOM 996 C CA . LEU A 1 123 ? 26.064 -2.805 -9.361 1.00 62.72 123 LEU A CA 1
ATOM 997 C C . LEU A 1 123 ? 26.271 -1.313 -9.061 1.00 62.72 123 LEU A C 1
ATOM 999 O O . LEU A 1 123 ? 26.162 -0.928 -7.901 1.00 62.72 123 LEU A O 1
ATOM 1003 N N . ALA A 1 124 ? 26.554 -0.471 -10.063 1.00 63.38 124 ALA A N 1
ATOM 1004 C CA . ALA A 1 124 ? 26.812 0.960 -9.847 1.00 63.38 124 ALA A CA 1
ATOM 1005 C C . ALA A 1 124 ? 25.626 1.881 -10.191 1.00 63.38 124 ALA A C 1
ATOM 1007 O O . ALA A 1 124 ? 25.624 3.041 -9.784 1.00 63.38 124 ALA A O 1
ATOM 1008 N N . GLY A 1 125 ? 24.624 1.396 -10.933 1.00 73.88 125 GLY A N 1
ATOM 1009 C CA . GLY A 1 125 ? 23.474 2.192 -11.381 1.00 73.88 125 GLY A CA 1
ATOM 1010 C C . GLY A 1 125 ? 22.162 1.865 -10.655 1.00 73.88 125 GLY A C 1
ATOM 1011 O O . GLY A 1 125 ? 22.040 0.805 -10.040 1.00 73.88 125 GLY A O 1
ATOM 1012 N N . PRO A 1 126 ? 21.143 2.745 -10.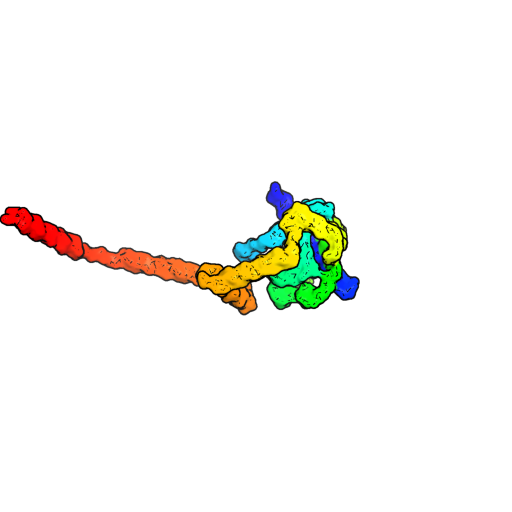732 1.00 85.06 126 PRO A N 1
ATOM 1013 C CA . PRO A 1 126 ? 19.803 2.405 -10.269 1.00 85.06 126 PRO A CA 1
ATOM 1014 C C . PRO A 1 126 ? 19.232 1.239 -11.088 1.00 85.06 126 PRO A C 1
ATOM 1016 O O . PRO A 1 126 ? 19.442 1.165 -12.296 1.00 85.06 126 PRO A O 1
ATOM 1019 N N . PHE A 1 127 ? 18.474 0.348 -10.448 1.00 86.44 127 PHE A N 1
ATOM 1020 C CA . PHE A 1 127 ? 17.836 -0.817 -11.086 1.00 86.44 127 PHE A CA 1
ATOM 1021 C C . PHE A 1 127 ? 16.541 -0.458 -11.815 1.00 86.44 127 PHE A C 1
ATOM 1023 O O . PHE A 1 127 ? 16.077 -1.191 -12.690 1.00 86.44 127 PHE A O 1
ATOM 1030 N N . TRP A 1 128 ? 15.944 0.669 -11.433 1.00 89.25 128 TRP A N 1
ATOM 1031 C CA . TRP A 1 128 ? 14.690 1.143 -11.987 1.00 89.25 128 TRP A CA 1
ATOM 1032 C C . TRP A 1 128 ? 14.799 2.588 -12.447 1.00 89.25 128 TRP A C 1
ATOM 1034 O O . TRP A 1 128 ? 15.400 3.430 -11.785 1.00 89.25 128 TRP A O 1
ATOM 1044 N N . LYS A 1 129 ? 14.119 2.895 -13.544 1.00 90.50 129 LYS A N 1
ATOM 1045 C CA . LYS A 1 129 ? 13.748 4.251 -13.931 1.00 90.50 129 LYS A CA 1
ATOM 1046 C C . LYS A 1 129 ? 12.252 4.409 -13.687 1.00 90.50 129 LYS A C 1
ATOM 1048 O O . LYS A 1 129 ? 11.487 3.500 -14.000 1.00 90.50 129 LYS A O 1
ATOM 1053 N N . ARG A 1 130 ? 11.827 5.545 -13.133 1.00 92.88 130 ARG A N 1
ATOM 1054 C CA . ARG A 1 130 ? 10.405 5.873 -12.969 1.00 92.88 130 ARG A CA 1
ATOM 1055 C C . ARG A 1 130 ? 10.052 7.147 -13.722 1.00 92.88 130 ARG A C 1
ATOM 1057 O O . ARG A 1 130 ? 10.828 8.098 -13.707 1.00 92.88 130 ARG A O 1
ATOM 1064 N N . GLU A 1 131 ? 8.888 7.163 -14.350 1.00 91.44 131 GLU A N 1
ATOM 1065 C CA . GLU A 1 131 ? 8.372 8.290 -15.131 1.00 91.44 131 GLU A CA 1
ATOM 1066 C C . GLU A 1 131 ? 6.848 8.417 -14.989 1.00 91.44 131 GLU A C 1
ATOM 1068 O O . GLU A 1 131 ? 6.221 7.639 -14.264 1.00 91.44 131 GLU A O 1
ATOM 1073 N N . ASN A 1 132 ? 6.262 9.413 -15.664 1.00 84.81 132 ASN A N 1
ATOM 1074 C CA . ASN A 1 132 ? 4.813 9.635 -15.743 1.00 84.81 132 ASN A CA 1
ATOM 1075 C C . ASN A 1 132 ? 4.134 9.674 -14.370 1.00 84.81 132 ASN A C 1
ATOM 1077 O O . ASN A 1 132 ? 3.195 8.928 -14.090 1.00 84.81 132 ASN A O 1
ATOM 1081 N N . GLN A 1 133 ? 4.643 10.549 -13.503 1.00 89.81 133 GLN A N 1
ATOM 1082 C CA . GLN A 1 133 ? 4.072 10.764 -12.185 1.00 89.81 133 GLN A CA 1
ATOM 1083 C C . GLN A 1 133 ? 2.685 11.399 -12.304 1.00 89.81 133 GLN A C 1
ATOM 1085 O O . GLN A 1 133 ? 2.554 12.557 -12.693 1.00 89.81 133 GLN A O 1
ATOM 1090 N N . VAL A 1 134 ? 1.666 10.660 -11.886 1.00 94.00 134 VAL A N 1
ATOM 1091 C CA . VAL A 1 134 ? 0.283 11.131 -11.813 1.00 94.00 134 VAL A CA 1
ATOM 1092 C C . VAL A 1 134 ? -0.183 11.079 -10.362 1.00 94.00 134 VAL A C 1
ATOM 1094 O O . VAL A 1 134 ? 0.124 10.135 -9.629 1.00 94.00 134 VAL A O 1
ATOM 1097 N N . GLU A 1 135 ? -0.929 12.089 -9.923 1.00 96.12 135 GLU A N 1
ATOM 1098 C CA . GLU A 1 135 ? -1.624 12.022 -8.638 1.00 96.12 135 GLU A CA 1
ATOM 1099 C C . GLU A 1 135 ? -2.707 10.938 -8.707 1.00 96.12 135 GLU A C 1
ATOM 1101 O O . GLU A 1 135 ? -3.593 10.988 -9.555 1.00 96.12 135 GLU A O 1
ATOM 1106 N N . PHE A 1 136 ? -2.624 9.927 -7.840 1.00 95.38 136 PHE A N 1
ATOM 1107 C CA . PHE A 1 136 ? -3.613 8.850 -7.793 1.00 95.38 136 PHE A CA 1
ATOM 1108 C C . PHE A 1 136 ? -4.682 9.114 -6.738 1.00 95.38 136 PHE A C 1
ATOM 1110 O O . PHE A 1 136 ? -5.864 8.888 -6.983 1.00 95.38 136 PHE A O 1
ATOM 1117 N N . LEU A 1 137 ? -4.264 9.586 -5.566 1.00 93.75 137 LEU A N 1
ATOM 1118 C CA . LEU A 1 137 ? -5.150 10.109 -4.537 1.00 93.75 137 LEU A CA 1
ATOM 1119 C C . LEU A 1 137 ? -4.564 11.413 -4.000 1.00 93.75 137 LEU A C 1
ATOM 1121 O O . LEU A 1 137 ? -3.350 11.454 -3.755 1.00 93.75 137 LEU A O 1
ATOM 1125 N N . PRO A 1 138 ? -5.415 12.426 -3.758 1.00 93.06 138 PRO A N 1
ATOM 1126 C CA . PRO A 1 138 ? -4.983 13.649 -3.106 1.00 93.06 138 PRO A CA 1
ATOM 1127 C C . PRO A 1 138 ? -4.550 13.354 -1.669 1.00 93.06 138 PRO A C 1
ATOM 1129 O O . PRO A 1 138 ? -4.729 12.247 -1.149 1.00 93.06 138 PRO A O 1
ATOM 1132 N N . GLU A 1 139 ? -4.012 14.369 -1.004 1.00 94.12 139 GLU A N 1
ATOM 1133 C CA . GLU A 1 139 ? -3.728 14.284 0.420 1.00 94.12 139 GLU A CA 1
ATOM 1134 C C . GLU A 1 139 ? -4.990 13.940 1.226 1.00 94.12 139 GLU A C 1
ATOM 1136 O O . GLU A 1 139 ? -6.058 14.549 1.084 1.00 94.12 139 GLU A O 1
ATOM 1141 N N . LEU A 1 140 ? -4.830 12.941 2.089 1.00 93.25 140 LEU A N 1
ATOM 1142 C CA . LEU A 1 140 ? -5.791 12.496 3.077 1.00 93.25 140 LEU A CA 1
ATOM 1143 C C . LEU A 1 140 ? -5.149 12.630 4.454 1.00 93.25 140 LEU A C 1
ATOM 1145 O O . LEU A 1 140 ? -4.031 12.175 4.685 1.00 93.25 140 LEU A O 1
ATOM 1149 N N . ASN A 1 141 ? -5.885 13.199 5.396 1.00 91.94 141 ASN A N 1
ATOM 1150 C CA . ASN A 1 141 ? -5.467 13.274 6.790 1.00 91.94 141 ASN A CA 1
ATOM 1151 C C . ASN A 1 141 ? -6.386 12.422 7.676 1.00 91.94 141 ASN A C 1
ATOM 1153 O O . ASN A 1 141 ? -7.391 11.856 7.237 1.00 91.94 141 ASN A O 1
ATOM 1157 N N . ARG A 1 142 ? -6.033 12.303 8.958 1.00 84.75 142 ARG A N 1
ATOM 1158 C CA . ARG A 1 142 ? -6.744 11.425 9.898 1.00 84.75 142 ARG A CA 1
ATOM 1159 C C . ARG A 1 142 ? -8.169 11.900 10.187 1.00 84.75 142 ARG A C 1
ATOM 1161 O O . ARG A 1 142 ? -9.035 11.083 10.503 1.00 84.75 142 ARG A O 1
ATOM 1168 N N . ALA A 1 143 ? -8.391 13.208 10.117 1.00 85.69 143 ALA A N 1
ATOM 1169 C CA . ALA A 1 143 ? -9.677 13.841 10.363 1.00 85.69 143 ALA A CA 1
ATOM 1170 C C . ALA A 1 143 ? -10.541 13.945 9.095 1.00 85.69 143 ALA A C 1
ATOM 1172 O O . ALA A 1 143 ? -11.699 14.347 9.196 1.00 85.69 143 ALA A O 1
ATOM 1173 N N . ASP A 1 144 ? -10.012 13.558 7.929 1.00 87.94 144 ASP A N 1
ATOM 1174 C CA . ASP A 1 144 ? -10.659 13.766 6.641 1.00 87.94 144 ASP A CA 1
ATOM 1175 C C . ASP A 1 144 ? -12.008 13.021 6.578 1.00 87.94 144 ASP A C 1
ATOM 1177 O O . ASP A 1 144 ? -12.054 11.780 6.653 1.00 87.94 144 ASP A O 1
ATOM 1181 N N . PRO A 1 145 ? -13.134 13.744 6.417 1.00 88.81 145 PRO A N 1
ATOM 1182 C CA . PRO A 1 145 ? -14.452 13.133 6.298 1.00 88.81 145 PRO A CA 1
ATOM 1183 C C . PRO A 1 145 ? -14.555 12.146 5.129 1.00 88.81 145 PRO A C 1
ATOM 1185 O O . PRO A 1 145 ? -15.274 11.149 5.246 1.00 88.81 145 PRO A O 1
ATOM 1188 N N . ARG A 1 146 ? -13.810 12.373 4.035 1.00 88.44 146 ARG A N 1
ATOM 1189 C CA . ARG A 1 146 ? -13.807 11.525 2.831 1.00 88.44 146 ARG A CA 1
ATOM 1190 C C . ARG A 1 146 ? -13.321 10.119 3.161 1.00 88.44 146 ARG A C 1
ATOM 1192 O O . ARG A 1 146 ? -13.992 9.142 2.836 1.00 88.44 146 ARG A O 1
ATOM 1199 N N . MET A 1 147 ? -12.208 10.010 3.892 1.00 88.00 147 MET A N 1
ATOM 1200 C CA . MET A 1 147 ? -11.642 8.733 4.346 1.00 88.00 147 MET A CA 1
ATOM 1201 C C . MET A 1 147 ? -12.668 7.934 5.159 1.00 88.00 147 MET A C 1
ATOM 1203 O O . MET A 1 147 ? -12.926 6.756 4.902 1.00 88.00 147 MET A O 1
ATOM 1207 N N . LYS A 1 148 ? -13.305 8.596 6.131 1.00 88.06 148 LYS A N 1
ATOM 1208 C CA . LYS A 1 148 ? -14.329 7.977 6.978 1.00 88.06 148 LYS A CA 1
ATOM 1209 C C . LYS A 1 148 ? -15.544 7.526 6.168 1.00 88.06 148 LYS A C 1
ATOM 1211 O O . LYS A 1 148 ? -16.091 6.460 6.446 1.00 88.06 148 LYS A O 1
ATOM 1216 N N . HIS A 1 149 ? -15.966 8.324 5.191 1.00 88.25 149 HIS A N 1
ATOM 1217 C CA . HIS A 1 149 ? -17.081 8.006 4.308 1.00 88.25 149 HIS A CA 1
ATOM 1218 C C . HIS A 1 149 ? -16.802 6.742 3.478 1.00 88.25 149 HIS A C 1
ATOM 1220 O O . HIS A 1 149 ? -17.581 5.792 3.563 1.00 88.25 149 HIS A O 1
ATOM 1226 N N . TYR A 1 150 ? -15.650 6.665 2.798 1.00 87.81 150 TYR A N 1
ATOM 1227 C CA . TYR A 1 150 ? -15.241 5.481 2.028 1.00 87.81 150 TYR A CA 1
ATOM 1228 C C . TYR A 1 150 ? -15.217 4.205 2.878 1.00 87.81 150 TYR A C 1
ATOM 1230 O O . TYR A 1 150 ? -15.763 3.170 2.494 1.00 87.81 150 TYR A O 1
ATOM 1238 N N . LEU A 1 151 ? -14.619 4.275 4.071 1.00 89.62 151 LEU A N 1
ATOM 1239 C CA . LEU A 1 151 ? -14.513 3.113 4.955 1.00 89.62 151 LEU A CA 1
ATOM 1240 C C . LEU A 1 151 ? -15.866 2.663 5.505 1.00 89.62 151 LEU A C 1
ATOM 1242 O O . LEU A 1 151 ? -16.075 1.467 5.699 1.00 89.62 151 LEU A O 1
ATOM 1246 N N . LYS A 1 152 ? -16.787 3.596 5.766 1.00 90.25 152 LYS A N 1
ATOM 1247 C 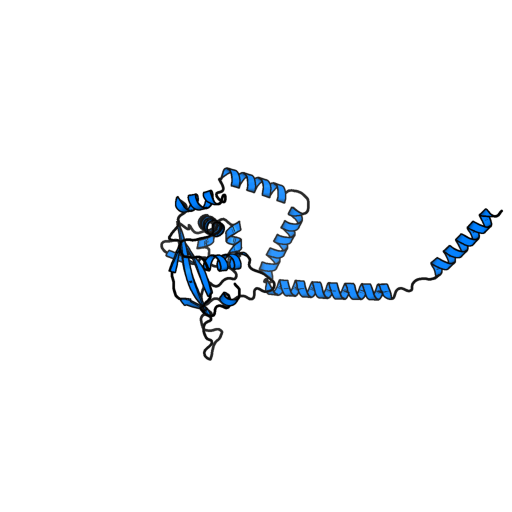CA . LYS A 1 152 ? -18.145 3.259 6.203 1.00 90.25 152 LYS A CA 1
ATOM 1248 C C . LYS A 1 152 ? -18.937 2.569 5.101 1.00 90.25 152 LYS A C 1
ATOM 1250 O O . LYS A 1 152 ? -19.537 1.539 5.380 1.00 90.25 152 LYS A O 1
ATOM 1255 N N . GLN A 1 153 ? -18.901 3.096 3.878 1.00 89.44 153 GLN A N 1
ATOM 1256 C CA . GLN A 1 153 ? -19.593 2.493 2.734 1.00 89.44 153 GLN A CA 1
ATOM 1257 C C . GLN A 1 153 ? -19.136 1.052 2.481 1.00 89.44 153 GLN A C 1
ATOM 1259 O O . GLN A 1 153 ? -19.946 0.187 2.168 1.00 89.44 153 GLN A O 1
ATOM 1264 N N . ALA A 1 154 ? -17.849 0.774 2.689 1.00 88.94 154 ALA A N 1
ATOM 1265 C CA . ALA A 1 154 ? -17.285 -0.560 2.527 1.00 88.94 154 ALA A CA 1
ATOM 1266 C C . ALA A 1 154 ? -17.418 -1.472 3.762 1.00 88.94 154 ALA A C 1
ATOM 1268 O O . ALA A 1 154 ? -16.856 -2.565 3.763 1.00 88.94 154 ALA A O 1
ATOM 1269 N N . ASN A 1 155 ? -18.099 -1.042 4.832 1.00 89.94 155 ASN A N 1
ATOM 1270 C CA . ASN A 1 155 ? -18.163 -1.755 6.117 1.00 89.94 155 ASN A CA 1
ATOM 1271 C C . ASN A 1 155 ? -16.781 -2.070 6.738 1.00 89.94 155 ASN A C 1
ATOM 1273 O O . ASN A 1 155 ? -16.621 -3.025 7.497 1.00 89.94 155 ASN A O 1
ATOM 1277 N N . LEU A 1 156 ? -15.775 -1.238 6.450 1.00 87.12 156 LEU A N 1
ATOM 1278 C CA . LEU A 1 156 ? -14.401 -1.351 6.961 1.00 87.12 156 LEU A CA 1
ATOM 1279 C C . LEU A 1 156 ? -14.095 -0.354 8.090 1.00 87.12 156 LEU A C 1
ATOM 1281 O O . LEU A 1 156 ? -13.001 -0.372 8.660 1.00 87.12 156 LEU A O 1
ATOM 1285 N N . TRP A 1 157 ? -15.042 0.526 8.424 1.00 84.88 157 TRP A N 1
ATOM 1286 C CA . TRP A 1 157 ? -14.897 1.469 9.528 1.00 84.88 157 TRP A CA 1
ATOM 1287 C C . TRP A 1 157 ? -15.096 0.780 10.883 1.00 84.88 157 TRP A C 1
ATOM 1289 O O . TRP A 1 157 ? -16.212 0.442 11.283 1.00 84.88 157 TRP A O 1
ATOM 1299 N N . GLU A 1 158 ? -14.013 0.617 11.641 1.00 77.69 158 GLU A N 1
ATOM 1300 C CA . GLU A 1 158 ? -14.073 0.067 12.995 1.00 77.69 158 GLU A CA 1
ATOM 1301 C C . GLU A 1 158 ? -14.261 1.173 14.044 1.00 77.69 158 GLU A C 1
ATOM 1303 O O . GLU A 1 158 ? -13.464 2.105 14.163 1.00 77.69 158 GLU A O 1
ATOM 1308 N N . SER A 1 159 ? -15.284 1.036 14.894 1.00 76.19 159 SER A N 1
ATOM 1309 C CA . SER A 1 159 ? -15.390 1.864 16.099 1.00 76.19 159 SER A CA 1
ATOM 1310 C C . SER A 1 159 ? -14.348 1.444 17.146 1.00 76.19 159 SER A C 1
ATOM 1312 O O . SER A 1 159 ? -13.988 0.266 17.247 1.00 76.19 159 SER A O 1
ATOM 1314 N N . LYS A 1 160 ? -13.932 2.375 18.021 1.00 74.81 160 LYS A N 1
ATOM 1315 C CA . LYS A 1 160 ? -13.052 2.064 19.168 1.00 74.81 160 LYS A CA 1
ATOM 1316 C C . LYS A 1 160 ? -13.599 0.908 20.025 1.00 74.81 160 LYS A C 1
ATOM 1318 O O . LYS A 1 160 ? -12.827 0.068 20.490 1.00 74.81 160 LYS A O 1
ATOM 1323 N N . LYS A 1 161 ? -14.927 0.831 20.205 1.00 76.50 161 LYS A N 1
ATOM 1324 C CA . LYS A 1 161 ? -15.602 -0.245 20.956 1.00 76.50 161 LYS A CA 1
ATOM 1325 C C . LYS A 1 161 ? -15.423 -1.602 20.263 1.00 76.50 161 LYS A C 1
ATOM 1327 O O . LYS A 1 161 ? -15.024 -2.573 20.907 1.00 76.50 161 LYS A O 1
ATOM 1332 N N . THR A 1 162 ? -15.653 -1.653 18.951 1.00 79.31 162 THR A N 1
ATOM 1333 C CA . THR A 1 162 ? -15.511 -2.866 18.129 1.00 79.31 162 THR A CA 1
ATOM 1334 C C . THR A 1 162 ? -14.066 -3.368 18.130 1.00 79.31 162 THR A C 1
ATOM 1336 O O . THR A 1 162 ? -13.819 -4.545 18.401 1.00 79.31 162 THR A O 1
ATOM 1339 N N . ALA A 1 163 ? -13.101 -2.461 17.947 1.00 77.44 163 ALA A N 1
ATOM 1340 C CA . ALA A 1 163 ? -11.677 -2.783 17.986 1.00 77.44 163 ALA A CA 1
ATOM 1341 C C . ALA A 1 163 ? -11.247 -3.345 19.356 1.00 77.44 163 ALA A C 1
ATOM 1343 O O . ALA A 1 163 ? -10.533 -4.351 19.424 1.00 77.44 163 ALA A O 1
ATOM 1344 N N . LYS A 1 164 ? -11.724 -2.753 20.464 1.00 79.50 164 LYS A N 1
ATOM 1345 C CA . LYS A 1 164 ? -11.458 -3.242 21.831 1.00 79.50 164 LYS A CA 1
ATOM 1346 C C . LYS A 1 164 ? -12.021 -4.651 22.048 1.00 79.50 164 LYS A C 1
ATOM 1348 O O . LYS A 1 164 ? -11.314 -5.510 22.573 1.00 79.50 164 LYS A O 1
ATOM 1353 N N . LYS A 1 165 ? -13.253 -4.915 21.594 1.00 84.12 165 LYS A N 1
ATOM 1354 C CA . LYS A 1 165 ? -13.885 -6.245 21.669 1.00 84.12 165 LYS A CA 1
ATOM 1355 C C . LYS A 1 165 ? -13.088 -7.293 20.885 1.00 84.12 165 LYS A C 1
ATOM 1357 O O . LYS A 1 165 ? -12.824 -8.369 21.418 1.00 84.12 165 LYS A O 1
ATOM 1362 N N . ARG A 1 166 ? -12.640 -6.969 19.664 1.00 81.00 166 ARG A N 1
ATOM 1363 C CA . ARG A 1 166 ? -11.811 -7.862 18.832 1.00 81.00 166 ARG A CA 1
ATOM 1364 C C . ARG A 1 166 ? -10.462 -8.166 19.482 1.00 81.00 166 ARG A C 1
ATOM 1366 O O . ARG A 1 166 ? -10.068 -9.325 19.538 1.00 81.00 166 ARG A O 1
ATOM 1373 N N . ARG A 1 167 ? -9.781 -7.151 20.031 1.00 80.69 167 ARG A N 1
ATOM 1374 C CA . ARG A 1 167 ? -8.521 -7.334 20.778 1.00 80.69 167 ARG A CA 1
ATOM 1375 C C . ARG A 1 167 ? -8.702 -8.241 21.996 1.00 80.69 167 ARG A C 1
ATOM 1377 O O . ARG A 1 167 ? -7.853 -9.095 22.227 1.00 80.69 167 ARG A O 1
ATOM 1384 N N . LYS A 1 168 ? -9.802 -8.083 22.744 1.00 82.69 168 LYS A N 1
ATOM 1385 C CA . LYS A 1 168 ? -10.125 -8.949 23.889 1.00 82.69 168 LYS A CA 1
ATOM 1386 C C . LYS A 1 168 ? -10.308 -10.406 23.454 1.00 82.69 168 LYS A C 1
ATOM 1388 O O . LYS A 1 168 ? -9.662 -11.268 24.034 1.00 82.69 168 LYS A O 1
ATOM 1393 N N . ARG A 1 169 ? -11.102 -10.655 22.403 1.00 81.62 169 ARG A N 1
ATOM 1394 C CA . ARG A 1 169 ? -11.289 -12.003 21.832 1.00 81.62 169 ARG A CA 1
ATOM 1395 C C . ARG A 1 169 ? -9.965 -12.624 21.398 1.00 81.62 169 ARG A C 1
ATOM 1397 O O . ARG A 1 169 ? -9.608 -13.682 21.879 1.00 81.62 169 ARG A O 1
ATOM 1404 N N . ARG A 1 170 ? -9.162 -11.895 20.618 1.00 76.62 170 ARG A N 1
ATOM 1405 C CA . ARG A 1 170 ? -7.870 -12.396 20.127 1.00 76.62 170 ARG A CA 1
ATOM 1406 C C . ARG A 1 170 ? -6.895 -12.746 21.258 1.00 76.62 170 ARG A C 1
ATOM 1408 O O . ARG A 1 170 ? -6.141 -13.700 21.137 1.00 76.62 170 ARG A O 1
ATOM 1415 N N . ARG A 1 171 ? -6.901 -11.984 22.361 1.00 76.44 171 ARG A N 1
ATOM 1416 C CA . ARG A 1 171 ? -6.130 -12.323 23.571 1.00 76.44 171 ARG A CA 1
ATOM 1417 C C . ARG A 1 171 ? -6.643 -13.601 24.237 1.00 76.44 171 ARG A C 1
ATOM 1419 O O . ARG A 1 171 ? -5.825 -14.397 24.675 1.00 76.44 171 ARG A O 1
ATOM 1426 N N . GLN A 1 172 ? -7.960 -13.794 24.299 1.00 78.50 172 GLN A N 1
ATOM 1427 C CA . GLN A 1 172 ? -8.562 -15.028 24.814 1.00 78.50 172 GLN A CA 1
ATOM 1428 C C . GLN A 1 172 ? -8.217 -16.232 23.925 1.00 78.50 172 GLN A C 1
ATOM 1430 O O . GLN A 1 172 ? -7.847 -17.273 24.455 1.00 78.50 172 GLN A O 1
ATOM 1435 N N . ASP A 1 173 ? -8.226 -16.074 22.599 1.00 73.19 173 ASP A N 1
ATOM 1436 C CA . ASP A 1 173 ? -7.856 -17.139 21.655 1.00 73.19 173 ASP A CA 1
ATOM 1437 C C . ASP A 1 173 ? -6.381 -17.552 21.800 1.00 73.19 173 ASP A C 1
ATOM 1439 O O . ASP A 1 173 ? -6.064 -18.735 21.788 1.00 73.19 173 ASP A O 1
ATOM 1443 N N . ILE A 1 174 ? -5.471 -16.584 21.985 1.00 68.38 174 ILE A N 1
ATOM 1444 C CA . ILE A 1 174 ? -4.039 -16.853 22.227 1.00 68.38 174 ILE A CA 1
ATOM 1445 C C . ILE A 1 174 ? -3.817 -17.500 23.604 1.00 68.38 174 ILE A C 1
ATOM 1447 O O . ILE A 1 174 ? -2.940 -18.348 23.754 1.00 68.38 174 ILE A O 1
ATOM 1451 N N . ALA A 1 175 ? -4.595 -17.102 24.615 1.00 69.69 175 ALA A N 1
ATOM 1452 C CA . ALA A 1 175 ? -4.515 -17.670 25.960 1.00 69.69 175 ALA A CA 1
ATOM 1453 C C . ALA A 1 175 ? -5.130 -19.077 26.056 1.00 69.69 175 ALA A C 1
ATOM 1455 O O . ALA A 1 175 ? -4.802 -19.819 26.982 1.00 69.69 175 ALA A O 1
ATOM 1456 N N . SER A 1 176 ? -5.996 -19.448 25.108 1.00 71.12 176 SER A N 1
ATOM 1457 C CA . SER A 1 176 ? -6.659 -20.750 25.084 1.00 71.12 176 SER A CA 1
ATOM 1458 C C . SER A 1 176 ? -5.637 -21.867 24.813 1.00 71.12 176 SER A C 1
ATOM 1460 O O . SER A 1 176 ? -4.822 -21.743 23.892 1.00 71.12 176 SER A O 1
ATOM 1462 N N . PRO A 1 177 ? -5.638 -22.963 25.592 1.00 68.06 177 PRO A N 1
ATOM 1463 C CA . PRO A 1 177 ? -4.793 -24.119 25.309 1.00 68.06 177 PRO A CA 1
ATOM 1464 C C . PRO A 1 177 ? -5.191 -24.746 23.964 1.00 68.06 177 PRO A C 1
ATOM 1466 O O . PRO A 1 177 ? -6.376 -24.943 23.707 1.00 68.06 177 PRO A O 1
ATOM 1469 N N . GLY A 1 178 ? -4.217 -25.057 23.102 1.00 74.19 178 GLY A N 1
ATOM 1470 C CA . GLY A 1 178 ? -4.455 -25.789 21.852 1.00 74.19 178 GLY A CA 1
ATOM 1471 C C . GLY A 1 178 ? -3.791 -25.190 20.607 1.00 74.19 178 GLY A C 1
ATOM 1472 O O . GLY A 1 178 ? -2.777 -24.491 20.681 1.00 74.19 178 GLY A O 1
ATOM 1473 N N . ILE A 1 179 ? -4.384 -25.485 19.445 1.00 70.50 179 ILE A N 1
ATOM 1474 C CA . ILE A 1 179 ? -3.851 -25.199 18.099 1.00 70.50 179 ILE A CA 1
ATOM 1475 C C . ILE A 1 179 ? -3.484 -23.714 17.881 1.00 70.50 179 ILE A C 1
ATOM 1477 O O . ILE A 1 179 ? -2.393 -23.460 17.370 1.00 70.50 179 ILE A O 1
ATOM 1481 N N . PRO A 1 180 ? -4.293 -22.708 18.281 1.00 73.25 180 PRO A N 1
ATOM 1482 C CA . PRO A 1 180 ? -3.954 -21.299 18.047 1.00 73.25 180 PRO A CA 1
ATOM 1483 C C . PRO A 1 180 ? -2.679 -20.853 18.767 1.00 73.25 180 PRO A C 1
ATOM 1485 O O . PRO A 1 180 ? -1.886 -20.090 18.214 1.00 73.25 180 PRO A O 1
ATOM 1488 N N . ARG A 1 181 ? -2.461 -21.354 19.987 1.00 72.06 181 ARG A N 1
ATOM 1489 C CA . ARG A 1 181 ? -1.283 -21.045 20.799 1.00 72.06 181 ARG A CA 1
ATOM 1490 C C . ARG A 1 181 ? -0.036 -21.748 20.258 1.00 72.06 181 ARG A C 1
ATOM 1492 O O . ARG A 1 181 ? 1.006 -21.113 20.136 1.00 72.06 181 ARG A O 1
ATOM 1499 N N . ALA A 1 182 ? -0.163 -23.008 19.836 1.00 76.12 182 ALA A N 1
ATOM 1500 C CA . ALA A 1 182 ? 0.913 -23.736 19.160 1.00 76.12 182 ALA A CA 1
ATOM 1501 C C . ALA A 1 182 ? 1.330 -23.061 17.839 1.00 76.12 182 ALA A C 1
ATOM 1503 O O . ALA A 1 182 ? 2.513 -22.821 17.614 1.00 76.12 182 ALA A O 1
ATOM 1504 N N . LEU A 1 183 ? 0.366 -22.664 16.999 1.00 79.25 183 LEU A N 1
ATOM 1505 C CA . LEU A 1 183 ? 0.633 -21.935 15.753 1.00 79.25 183 LEU A CA 1
ATOM 1506 C C . LEU A 1 183 ? 1.259 -20.557 16.001 1.00 79.25 183 LEU A C 1
ATOM 1508 O O . LEU A 1 183 ? 2.080 -20.109 15.203 1.00 79.25 183 LEU A O 1
ATOM 1512 N N . HIS A 1 184 ? 0.890 -19.882 17.094 1.00 74.75 184 HIS A N 1
ATOM 1513 C CA . HIS A 1 184 ? 1.515 -18.621 17.485 1.00 74.75 184 HIS A CA 1
ATOM 1514 C C . HIS A 1 184 ? 2.993 -18.811 17.830 1.00 74.75 184 HIS A C 1
ATOM 1516 O O . HIS A 1 184 ? 3.825 -18.101 17.277 1.00 74.75 184 HIS A O 1
ATOM 1522 N N . TYR A 1 185 ? 3.325 -19.789 18.679 1.00 78.06 185 TYR A N 1
ATOM 1523 C CA . TYR A 1 185 ? 4.716 -20.070 19.043 1.00 78.06 185 TYR A CA 1
ATOM 1524 C C . TYR A 1 185 ? 5.544 -20.558 17.855 1.00 78.06 185 TYR A C 1
ATOM 1526 O O . TYR A 1 185 ? 6.669 -20.103 17.682 1.00 78.06 185 TYR A O 1
ATOM 1534 N N . LEU A 1 186 ? 4.981 -21.409 16.992 1.00 77.62 186 LEU A N 1
ATOM 1535 C CA . LEU A 1 186 ? 5.640 -21.814 15.749 1.00 77.62 186 LEU A CA 1
ATOM 1536 C C . LEU A 1 186 ? 5.923 -20.605 14.857 1.00 77.62 186 LEU A C 1
ATOM 1538 O O . LEU A 1 186 ? 7.034 -20.447 14.363 1.00 77.62 186 LEU A O 1
ATOM 1542 N N . ARG A 1 187 ? 4.943 -19.714 14.682 1.00 78.62 187 ARG A N 1
ATOM 1543 C CA . ARG A 1 187 ? 5.122 -18.490 13.897 1.00 78.62 187 ARG A CA 1
ATOM 1544 C C . ARG A 1 187 ? 6.172 -17.563 14.506 1.00 78.62 187 ARG A C 1
ATOM 1546 O O . ARG A 1 187 ? 6.951 -16.991 13.751 1.00 78.62 187 ARG A O 1
ATOM 1553 N N . GLU A 1 188 ? 6.179 -17.385 15.825 1.00 77.06 188 GLU A N 1
ATOM 1554 C CA . GLU A 1 188 ? 7.177 -16.551 16.503 1.00 77.06 188 GLU A CA 1
ATOM 1555 C C . GLU A 1 188 ? 8.580 -17.151 16.389 1.00 77.06 188 GLU A C 1
ATOM 1557 O O . GLU A 1 188 ? 9.503 -16.442 15.990 1.00 77.06 188 GLU A O 1
ATOM 1562 N N . GLY A 1 189 ? 8.726 -18.459 16.614 1.00 73.31 189 GLY A N 1
ATOM 1563 C CA . GLY A 1 189 ? 9.992 -19.173 16.442 1.00 73.31 189 GLY A CA 1
ATOM 1564 C C . GLY A 1 189 ? 10.522 -19.088 15.010 1.00 73.31 189 GLY A C 1
ATOM 1565 O O . GLY A 1 189 ? 11.687 -18.761 14.802 1.00 73.31 189 GLY A O 1
ATOM 1566 N N . VAL A 1 190 ? 9.654 -19.277 14.009 1.00 73.50 190 VAL A N 1
ATOM 1567 C CA . VAL A 1 190 ? 10.012 -19.091 12.592 1.00 73.50 190 VAL A CA 1
ATOM 1568 C C . VAL A 1 190 ? 10.380 -17.636 12.303 1.00 73.50 190 VAL A C 1
ATOM 1570 O O . VAL A 1 190 ? 11.332 -17.385 11.573 1.00 73.50 190 VAL A O 1
ATOM 1573 N N . SER A 1 191 ? 9.673 -16.662 12.883 1.00 66.62 191 SER A N 1
ATOM 1574 C CA . SER A 1 191 ? 9.982 -15.248 12.652 1.00 66.62 191 SER A CA 1
ATOM 1575 C C . SER A 1 191 ? 11.340 -14.831 13.220 1.00 66.62 191 SER A C 1
ATOM 1577 O O . SER A 1 191 ? 12.049 -14.088 12.542 1.00 66.62 191 SER A O 1
ATOM 1579 N N . TRP A 1 192 ? 11.708 -15.363 14.393 1.00 68.06 192 TRP A N 1
ATOM 1580 C CA . TRP A 1 192 ? 13.010 -15.169 15.037 1.00 68.06 192 TRP A CA 1
ATOM 1581 C C . TRP A 1 192 ? 14.139 -15.818 14.229 1.00 68.06 192 TRP A C 1
ATOM 1583 O O . TRP A 1 192 ? 15.146 -15.177 13.931 1.00 68.06 192 TRP A O 1
ATOM 1593 N N . LEU A 1 193 ? 13.931 -17.059 13.777 1.00 64.62 193 LEU A N 1
ATOM 1594 C CA . LEU A 1 193 ? 14.856 -17.748 12.875 1.00 64.62 193 LEU A CA 1
ATOM 1595 C C . LEU A 1 193 ? 15.047 -16.978 11.556 1.00 64.62 193 LEU A C 1
ATOM 1597 O O . LEU A 1 193 ? 16.161 -16.884 11.046 1.00 64.62 193 LEU A O 1
ATOM 1601 N N . GLU A 1 194 ? 13.979 -16.383 11.014 1.00 63.16 194 GLU A N 1
ATOM 1602 C CA . GLU A 1 194 ? 14.040 -15.614 9.760 1.00 63.16 194 GLU A CA 1
ATOM 1603 C C . GLU A 1 194 ? 14.792 -14.292 9.940 1.00 63.16 194 GLU A C 1
ATOM 1605 O O . GLU A 1 194 ? 15.370 -13.780 8.986 1.00 63.16 194 GLU A O 1
ATOM 1610 N N . GLU A 1 195 ? 14.804 -13.750 11.158 1.00 64.12 195 GLU A N 1
ATOM 1611 C CA . GLU A 1 195 ? 15.554 -12.546 11.520 1.00 64.12 195 GLU A CA 1
ATOM 1612 C C . GLU A 1 195 ? 17.043 -12.836 11.755 1.00 64.12 195 GLU A C 1
ATOM 1614 O O . GLU A 1 195 ? 17.878 -12.000 11.436 1.00 64.12 195 GLU A O 1
ATOM 1619 N N . SER A 1 196 ? 17.390 -14.037 12.229 1.00 63.78 196 SER A N 1
ATOM 1620 C CA . SER A 1 196 ? 18.786 -14.421 12.492 1.00 63.78 196 SER A CA 1
ATOM 1621 C C . SER A 1 196 ? 19.535 -14.956 11.267 1.00 63.78 196 SER A C 1
ATOM 1623 O O . SER A 1 196 ? 20.729 -14.714 11.134 1.00 63.78 196 SER A O 1
ATOM 1625 N N . ILE A 1 197 ? 18.864 -15.701 10.382 1.00 63.00 197 ILE A N 1
ATOM 1626 C CA . ILE A 1 197 ? 19.533 -16.464 9.305 1.00 63.00 197 ILE A CA 1
ATOM 1627 C C . ILE A 1 197 ? 19.183 -15.907 7.909 1.00 63.00 197 ILE A C 1
ATOM 1629 O O . ILE A 1 197 ? 19.846 -16.204 6.918 1.00 63.00 197 ILE A O 1
AT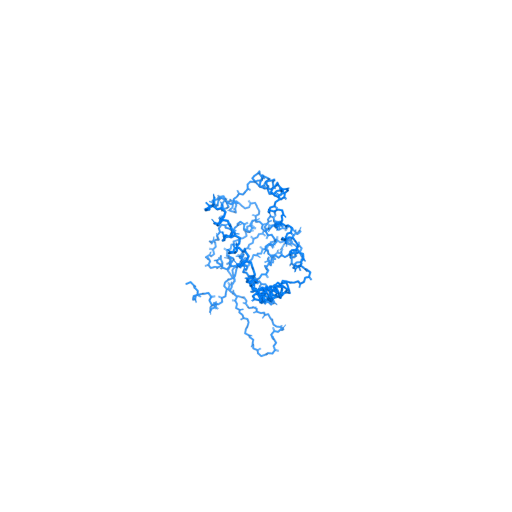OM 1633 N N . GLY A 1 198 ? 18.161 -15.049 7.814 1.00 60.84 198 GLY A N 1
ATOM 1634 C CA . GLY A 1 198 ? 17.645 -14.537 6.547 1.00 60.84 198 GLY A CA 1
ATOM 1635 C C . GLY A 1 198 ? 16.739 -15.545 5.829 1.00 60.84 198 GLY A C 1
ATOM 1636 O O . GLY A 1 198 ? 16.924 -16.762 5.888 1.00 60.84 198 GLY A O 1
ATOM 1637 N N . HIS A 1 199 ? 15.718 -15.034 5.134 1.00 63.47 199 HIS A N 1
ATOM 1638 C CA . HIS A 1 199 ? 14.671 -15.857 4.508 1.00 63.47 199 HIS A CA 1
ATOM 1639 C C . HIS A 1 199 ? 15.226 -16.848 3.463 1.00 63.47 199 HIS A C 1
ATOM 1641 O O . HIS A 1 199 ? 14.720 -17.960 3.345 1.00 63.47 199 HIS A O 1
ATOM 1647 N N . GLU A 1 200 ? 16.285 -16.474 2.742 1.00 62.56 200 GLU A N 1
ATOM 1648 C CA . GLU A 1 200 ? 16.985 -17.325 1.765 1.00 62.56 200 GLU A CA 1
ATOM 1649 C C . GLU A 1 200 ? 17.524 -18.611 2.412 1.00 62.56 200 GLU A C 1
ATOM 1651 O O . GLU A 1 200 ? 17.245 -19.720 1.957 1.00 62.56 200 GLU A O 1
ATOM 1656 N N . GLN A 1 201 ? 18.247 -18.480 3.525 1.00 69.81 201 GLN A N 1
ATOM 1657 C CA . GLN A 1 201 ? 18.893 -19.613 4.184 1.00 69.81 201 GLN A CA 1
ATOM 1658 C C . GLN A 1 201 ? 17.894 -20.524 4.895 1.00 69.81 201 GLN A C 1
ATOM 1660 O O . GLN A 1 201 ? 18.091 -21.736 4.929 1.00 69.81 201 GLN A O 1
ATOM 1665 N N . LEU A 1 202 ? 16.785 -19.979 5.402 1.00 71.44 202 LEU A N 1
ATOM 1666 C CA . LEU A 1 202 ? 15.711 -20.801 5.959 1.00 71.44 202 LEU A CA 1
ATOM 1667 C C . LEU A 1 202 ? 15.024 -21.676 4.919 1.00 71.44 202 LEU A C 1
ATOM 1669 O O . LEU A 1 202 ? 14.675 -22.814 5.226 1.00 71.44 202 LEU A O 1
ATOM 1673 N N . VAL A 1 203 ? 14.832 -21.169 3.701 1.00 70.88 203 VAL A N 1
ATOM 1674 C CA . VAL A 1 203 ? 14.269 -21.969 2.607 1.00 70.88 203 VAL A CA 1
ATOM 1675 C C . VAL A 1 203 ? 15.225 -23.109 2.257 1.00 70.88 203 VAL A C 1
ATOM 1677 O O . VAL A 1 203 ? 14.780 -24.250 2.146 1.00 70.88 203 VAL A O 1
ATOM 1680 N N . TRP A 1 204 ? 16.533 -22.848 2.181 1.00 70.31 204 TRP A N 1
ATOM 1681 C CA . TRP A 1 204 ? 17.534 -23.899 1.972 1.00 70.31 204 TRP A CA 1
ATOM 1682 C C . TRP A 1 204 ? 17.581 -24.911 3.119 1.00 70.31 204 TRP A C 1
ATOM 1684 O O . TRP A 1 204 ? 17.609 -26.111 2.863 1.00 70.31 204 TRP A O 1
ATOM 1694 N N . LEU A 1 205 ? 17.501 -24.464 4.374 1.00 78.56 205 LEU A N 1
ATOM 1695 C CA . LEU A 1 205 ? 17.454 -25.344 5.543 1.00 78.56 205 LEU A CA 1
ATOM 1696 C C . LEU A 1 205 ? 16.190 -26.221 5.544 1.00 78.56 205 LEU A C 1
ATOM 1698 O O . LEU A 1 205 ? 16.254 -27.419 5.819 1.00 78.56 205 LEU A O 1
ATOM 1702 N N . ALA A 1 206 ? 15.036 -25.650 5.192 1.00 77.38 206 ALA A N 1
ATOM 1703 C CA . ALA A 1 206 ? 13.773 -26.373 5.065 1.00 77.38 206 ALA A CA 1
ATOM 1704 C C . ALA A 1 206 ? 13.810 -27.397 3.915 1.00 77.38 206 ALA A C 1
ATOM 1706 O O . ALA A 1 206 ? 13.324 -28.517 4.056 1.00 77.38 206 ALA A O 1
ATOM 1707 N N . LEU A 1 207 ? 14.427 -27.045 2.785 1.00 75.62 207 LEU A N 1
ATOM 1708 C CA . LEU A 1 207 ? 14.593 -27.953 1.649 1.00 75.62 207 LEU A CA 1
ATOM 1709 C C . LEU A 1 207 ? 15.571 -29.087 1.972 1.00 75.62 207 LEU A C 1
ATOM 1711 O O . LEU A 1 207 ? 15.275 -30.245 1.685 1.00 75.62 207 LEU A O 1
ATOM 1715 N N . LEU A 1 208 ? 16.700 -28.783 2.617 1.00 78.25 208 LEU A N 1
ATOM 1716 C CA . LEU A 1 208 ? 17.679 -29.781 3.054 1.00 78.25 208 LEU A CA 1
ATOM 1717 C C . LEU A 1 208 ? 17.083 -30.731 4.098 1.00 78.25 208 LEU A C 1
ATOM 1719 O O . LEU A 1 208 ? 17.250 -31.943 3.986 1.00 78.25 208 LEU A O 1
ATOM 1723 N N . THR A 1 209 ? 16.326 -30.217 5.070 1.00 80.50 209 THR A N 1
ATOM 1724 C CA . THR A 1 209 ? 15.639 -31.066 6.057 1.00 80.50 209 THR A CA 1
ATOM 1725 C C . THR A 1 209 ? 14.569 -31.945 5.409 1.00 80.50 209 THR A C 1
ATOM 1727 O O . THR A 1 209 ? 14.510 -33.135 5.713 1.00 80.50 209 THR A O 1
ATOM 1730 N N . ALA A 1 210 ? 13.783 -31.425 4.461 1.00 78.44 210 ALA A N 1
ATOM 1731 C CA . ALA A 1 210 ? 12.816 -32.223 3.704 1.00 78.44 210 ALA A CA 1
ATOM 1732 C C . ALA A 1 210 ? 13.491 -33.316 2.851 1.00 78.44 210 ALA A C 1
ATOM 1734 O O . ALA A 1 210 ? 13.006 -34.448 2.798 1.00 78.44 210 ALA A O 1
ATOM 1735 N N . LEU A 1 211 ? 14.637 -33.014 2.230 1.00 80.06 211 LEU A N 1
ATOM 1736 C CA . LEU A 1 211 ? 15.437 -33.983 1.476 1.00 80.06 211 LEU A CA 1
ATOM 1737 C C . LEU A 1 211 ? 16.007 -35.085 2.382 1.00 80.06 211 LEU A C 1
ATOM 1739 O O . LEU A 1 211 ? 15.906 -36.262 2.030 1.00 80.06 211 LEU A O 1
ATOM 1743 N N . CYS A 1 212 ? 16.538 -34.726 3.555 1.00 79.25 212 CYS A N 1
ATOM 1744 C CA . CYS A 1 212 ? 17.049 -35.671 4.553 1.00 79.25 212 CYS A CA 1
ATOM 1745 C C . CYS A 1 212 ? 15.942 -36.549 5.157 1.00 79.25 212 CYS A C 1
ATOM 1747 O O . CYS A 1 212 ? 16.118 -37.754 5.316 1.00 79.25 212 CYS A O 1
ATOM 1749 N N . LEU A 1 213 ? 14.766 -35.984 5.445 1.00 81.00 213 LEU A N 1
ATOM 1750 C CA . LEU A 1 213 ? 13.607 -36.761 5.899 1.00 81.00 213 LEU A CA 1
ATOM 1751 C C . LEU A 1 213 ? 13.114 -37.709 4.798 1.00 81.00 213 LEU A C 1
ATOM 1753 O O . LEU A 1 213 ? 12.814 -38.871 5.063 1.00 81.00 213 LEU A O 1
ATOM 1757 N N . GLY A 1 214 ? 13.091 -37.253 3.544 1.00 76.06 214 GLY A N 1
ATOM 1758 C CA . GLY A 1 214 ? 12.725 -38.081 2.397 1.00 76.06 214 GLY A CA 1
ATOM 1759 C C . GLY A 1 214 ? 13.733 -39.196 2.090 1.00 76.06 214 GLY A C 1
ATOM 1760 O O . GLY A 1 214 ? 13.346 -40.255 1.591 1.00 76.06 214 GLY A O 1
ATOM 1761 N N . SER A 1 215 ? 15.028 -39.000 2.357 1.00 74.06 215 SER A N 1
ATOM 1762 C CA . SER A 1 215 ? 16.036 -40.061 2.234 1.00 74.06 215 SER A CA 1
ATOM 1763 C C . SER A 1 215 ? 15.946 -41.058 3.392 1.00 74.06 215 SER A C 1
ATOM 1765 O O . SER A 1 215 ? 15.968 -42.263 3.138 1.00 74.06 215 SER A O 1
ATOM 1767 N N . ALA A 1 216 ? 15.725 -40.587 4.623 1.00 75.56 216 ALA A N 1
ATOM 1768 C CA . ALA A 1 216 ? 15.512 -41.429 5.799 1.00 75.56 216 ALA A CA 1
ATOM 1769 C C . ALA A 1 216 ? 14.254 -42.305 5.669 1.00 75.56 216 ALA A C 1
ATOM 1771 O O . ALA A 1 216 ? 14.324 -43.514 5.871 1.00 75.56 216 ALA A O 1
ATOM 1772 N N . LEU A 1 217 ? 13.123 -41.741 5.231 1.00 75.25 217 LEU A N 1
ATOM 1773 C CA . LEU A 1 217 ? 11.890 -42.502 4.992 1.00 75.25 217 LEU A CA 1
ATOM 1774 C C . LEU A 1 217 ? 12.071 -43.565 3.899 1.00 75.25 217 LEU A C 1
ATOM 1776 O O . LEU A 1 217 ? 11.588 -44.687 4.042 1.00 75.25 217 LEU A O 1
ATOM 1780 N N . ARG A 1 218 ? 12.818 -43.253 2.830 1.00 71.12 218 ARG A N 1
ATOM 1781 C CA . ARG A 1 218 ? 13.165 -44.234 1.788 1.00 71.12 218 ARG A CA 1
ATOM 1782 C C . ARG A 1 218 ? 14.090 -45.334 2.306 1.00 71.12 218 ARG A C 1
ATOM 1784 O O . ARG A 1 218 ? 13.924 -46.484 1.904 1.00 71.12 218 ARG A O 1
ATOM 1791 N N . ALA A 1 219 ? 15.036 -45.007 3.184 1.00 74.06 219 ALA A N 1
ATOM 1792 C CA . ALA A 1 219 ? 15.905 -45.987 3.827 1.00 74.06 219 ALA A CA 1
ATOM 1793 C C . ALA A 1 219 ? 15.110 -46.911 4.764 1.00 74.06 219 ALA A C 1
ATOM 1795 O O . ALA A 1 219 ? 15.223 -48.128 4.639 1.0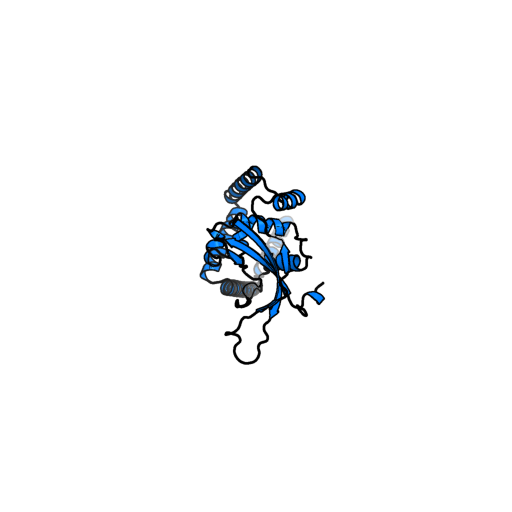0 74.06 219 ALA A O 1
ATOM 1796 N N . CYS A 1 220 ? 14.229 -46.355 5.603 1.00 75.31 220 CYS A N 1
ATOM 1797 C CA . CYS A 1 220 ? 13.325 -47.123 6.462 1.00 75.31 220 CYS A CA 1
ATOM 1798 C C . CYS A 1 220 ? 12.392 -48.029 5.652 1.00 75.31 220 CYS A C 1
ATOM 1800 O O . CYS A 1 220 ? 12.242 -49.200 5.980 1.00 75.31 220 CYS A O 1
ATOM 1802 N N . TRP A 1 221 ? 11.814 -47.534 4.553 1.00 70.12 221 TRP A N 1
ATOM 1803 C CA . TRP A 1 221 ? 10.952 -48.346 3.689 1.00 70.12 221 TRP A CA 1
ATOM 1804 C C . TRP A 1 221 ? 11.711 -49.490 2.999 1.00 70.12 221 TRP A C 1
ATOM 1806 O O . TRP A 1 221 ? 11.201 -50.605 2.901 1.00 70.12 221 TRP A O 1
ATOM 1816 N N . ARG A 1 222 ? 12.957 -49.253 2.564 1.00 74.12 222 ARG A N 1
ATOM 1817 C CA . ARG A 1 222 ? 13.829 -50.308 2.018 1.00 74.12 222 ARG A CA 1
ATOM 1818 C C . ARG A 1 222 ? 14.230 -51.338 3.074 1.00 74.12 222 ARG A C 1
ATOM 1820 O O . ARG A 1 222 ? 14.290 -52.516 2.743 1.00 74.12 222 ARG A O 1
ATOM 1827 N N . ALA A 1 223 ? 14.501 -50.908 4.306 1.00 74.31 223 ALA A N 1
ATOM 1828 C CA . ALA A 1 223 ? 14.806 -51.802 5.420 1.00 74.31 223 ALA A CA 1
ATOM 1829 C C . ALA A 1 223 ? 13.586 -52.658 5.791 1.00 74.31 223 ALA A C 1
ATOM 1831 O O . ALA A 1 223 ? 13.709 -53.873 5.890 1.00 74.31 223 ALA A O 1
ATOM 1832 N N . PHE A 1 224 ? 12.400 -52.049 5.871 1.00 71.19 224 PHE A N 1
ATOM 1833 C CA . PHE A 1 224 ? 11.138 -52.748 6.113 1.00 71.19 224 PHE A CA 1
ATOM 1834 C C . PHE A 1 224 ? 10.842 -53.801 5.036 1.00 71.19 224 PHE A C 1
ATOM 1836 O O . PHE A 1 224 ? 10.490 -54.927 5.358 1.00 71.19 224 PHE A O 1
ATOM 1843 N N . ARG A 1 225 ? 11.072 -53.485 3.753 1.00 69.69 225 ARG A N 1
ATOM 1844 C CA . ARG A 1 225 ? 10.922 -54.450 2.646 1.00 69.69 225 ARG A CA 1
ATOM 1845 C C . ARG A 1 225 ? 11.922 -55.611 2.659 1.00 69.69 225 ARG A C 1
ATOM 1847 O O . ARG A 1 225 ? 11.711 -56.572 1.930 1.00 69.69 225 ARG A O 1
ATOM 1854 N N . ARG A 1 226 ? 13.029 -55.494 3.394 1.00 70.88 22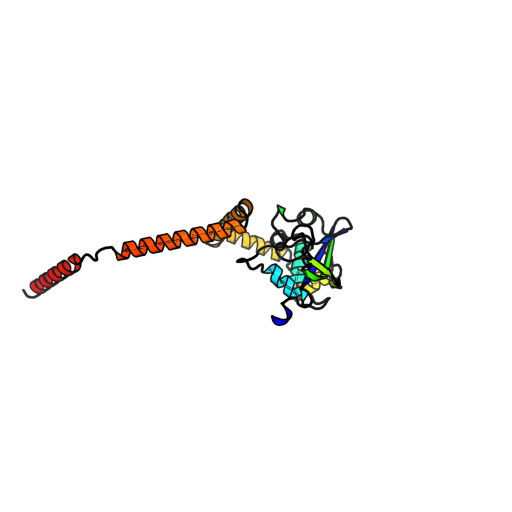6 ARG A N 1
ATOM 1855 C CA . ARG A 1 226 ? 14.055 -56.542 3.526 1.00 70.88 226 ARG A CA 1
ATOM 1856 C C . ARG A 1 226 ? 13.860 -57.407 4.763 1.00 70.88 226 ARG A C 1
ATOM 1858 O O . ARG A 1 226 ? 14.628 -58.348 4.939 1.00 70.88 226 ARG A O 1
ATOM 1865 N N . LEU A 1 227 ? 12.885 -57.087 5.614 1.00 60.56 227 LEU A N 1
ATOM 1866 C CA . LEU A 1 227 ? 12.519 -57.984 6.695 1.00 60.56 227 LEU A CA 1
ATOM 1867 C C . LEU A 1 227 ? 11.970 -59.267 6.058 1.00 60.56 227 LEU A C 1
ATOM 1869 O O . LEU A 1 227 ? 11.048 -59.174 5.242 1.00 60.56 227 LEU A O 1
ATOM 1873 N N . PRO A 1 228 ? 12.554 -60.439 6.356 1.00 61.62 228 PRO A N 1
ATOM 1874 C CA . PRO A 1 228 ? 11.969 -61.696 5.930 1.00 61.62 228 PRO A CA 1
ATOM 1875 C C . PRO A 1 228 ? 10.559 -61.772 6.516 1.00 61.62 228 PRO A C 1
ATOM 1877 O O . PRO A 1 228 ? 10.359 -61.521 7.706 1.00 61.62 228 PRO A O 1
ATOM 1880 N N . VAL A 1 229 ? 9.578 -62.060 5.664 1.00 60.41 229 VAL A N 1
ATOM 1881 C CA . VAL A 1 229 ? 8.275 -62.525 6.136 1.00 60.41 229 VAL A CA 1
ATOM 1882 C C . VAL A 1 229 ? 8.561 -63.880 6.772 1.00 60.41 229 VAL A C 1
ATOM 1884 O O . VAL A 1 229 ? 9.060 -64.783 6.108 1.00 60.41 229 VAL A O 1
ATOM 1887 N N . ASP A 1 230 ? 8.401 -63.964 8.088 1.00 60.09 230 ASP A N 1
ATOM 1888 C CA . ASP A 1 230 ? 8.642 -65.194 8.829 1.00 60.09 230 ASP A CA 1
ATOM 1889 C C . ASP A 1 230 ? 7.462 -66.143 8.574 1.00 60.09 230 ASP A C 1
ATOM 1891 O O . ASP A 1 230 ? 6.432 -66.070 9.246 1.00 60.09 230 ASP A O 1
ATOM 1895 N N . ASP A 1 231 ? 7.603 -67.009 7.565 1.00 57.41 231 ASP A N 1
ATOM 1896 C CA . ASP A 1 231 ? 6.613 -68.025 7.160 1.00 57.41 231 ASP A CA 1
ATOM 1897 C C . ASP A 1 231 ? 6.318 -69.064 8.274 1.00 57.41 231 ASP A C 1
ATOM 1899 O O . ASP A 1 231 ? 5.531 -69.996 8.086 1.00 57.41 231 ASP A O 1
ATOM 1903 N N . GLY A 1 232 ? 6.965 -68.948 9.443 1.00 59.75 232 GLY A N 1
ATOM 1904 C CA . GLY A 1 232 ? 6.741 -69.800 10.611 1.00 59.75 232 GLY A CA 1
ATOM 1905 C C . GLY A 1 232 ? 5.365 -69.617 11.260 1.00 59.75 232 GLY A C 1
ATOM 1906 O O . GLY A 1 232 ? 4.776 -70.600 11.714 1.00 59.75 232 GLY A O 1
ATOM 1907 N N . TRP A 1 233 ? 4.814 -68.398 11.242 1.00 57.50 233 TRP A N 1
ATOM 1908 C CA . TRP A 1 233 ? 3.519 -68.099 11.873 1.00 57.50 233 TRP A CA 1
ATOM 1909 C C . TRP A 1 233 ? 2.347 -68.808 11.189 1.00 57.50 233 TRP A C 1
ATOM 1911 O O . TRP A 1 233 ? 1.442 -69.300 11.867 1.00 57.50 233 TRP A O 1
ATOM 1921 N N . ASP A 1 234 ? 2.380 -68.913 9.860 1.00 63.84 234 ASP A N 1
ATOM 1922 C CA . ASP A 1 234 ? 1.305 -69.548 9.094 1.00 63.84 234 ASP A CA 1
ATOM 1923 C C . ASP A 1 234 ? 1.240 -71.057 9.356 1.00 63.84 234 ASP A C 1
ATOM 1925 O O . ASP A 1 234 ? 0.151 -71.612 9.505 1.00 63.84 234 ASP A O 1
ATOM 1929 N N . LYS A 1 235 ? 2.391 -71.724 9.517 1.00 69.75 235 LYS A N 1
ATOM 1930 C CA . LYS A 1 235 ? 2.439 -73.166 9.816 1.00 69.75 235 LYS A CA 1
ATOM 1931 C C . LYS A 1 235 ? 1.932 -73.492 11.219 1.00 69.75 235 LYS A C 1
ATOM 1933 O O . LYS A 1 235 ? 1.207 -74.472 11.391 1.00 69.75 235 LYS A O 1
ATOM 1938 N N . GLU A 1 236 ? 2.280 -72.673 12.209 1.00 74.25 236 GLU A N 1
ATOM 1939 C CA . GLU A 1 236 ? 1.836 -72.867 13.594 1.00 74.25 236 GLU A CA 1
ATOM 1940 C C . GLU A 1 236 ? 0.323 -72.625 13.746 1.00 74.25 236 GLU A C 1
ATOM 1942 O O . GLU A 1 236 ? -0.372 -73.369 14.447 1.00 74.25 236 GLU A O 1
ATOM 1947 N N . LEU A 1 237 ? -0.222 -71.633 13.036 1.00 67.44 237 LEU A N 1
ATOM 1948 C CA . LEU A 1 237 ? -1.666 -71.398 12.969 1.00 67.44 237 LEU A CA 1
ATOM 1949 C C . LEU A 1 237 ? -2.408 -72.555 12.294 1.00 67.44 237 LEU A C 1
ATOM 1951 O O . LEU A 1 237 ? -3.445 -72.995 12.797 1.00 67.44 237 LEU A O 1
ATOM 1955 N N . GLU A 1 238 ? -1.872 -73.089 11.197 1.00 74.19 238 GLU A N 1
ATOM 1956 C CA . GLU A 1 238 ? -2.492 -74.197 10.471 1.00 74.19 238 GLU A CA 1
ATOM 1957 C C . GLU A 1 238 ? -2.502 -75.498 11.298 1.00 74.19 238 GLU A C 1
ATOM 1959 O O . GLU A 1 238 ? -3.501 -76.225 11.322 1.00 74.19 238 GLU A O 1
ATOM 1964 N N . GLU A 1 239 ? -1.427 -75.783 12.042 1.00 80.94 239 GLU A N 1
ATOM 1965 C CA . GLU A 1 239 ? -1.381 -76.912 12.980 1.00 80.94 239 GLU A CA 1
ATOM 1966 C C . GLU A 1 239 ? -2.356 -76.748 14.149 1.00 80.94 239 GLU A C 1
ATOM 1968 O O . GLU A 1 239 ? -3.045 -77.707 14.521 1.00 80.94 239 GLU A O 1
ATOM 1973 N N . ASN A 1 240 ? -2.455 -75.543 14.715 1.00 81.75 240 ASN A N 1
ATOM 1974 C CA . ASN A 1 240 ? -3.383 -75.261 15.807 1.00 81.75 240 ASN A CA 1
ATOM 1975 C C . ASN A 1 240 ? -4.847 -75.372 15.359 1.00 81.75 240 ASN A C 1
ATOM 1977 O O . ASN A 1 240 ? -5.663 -75.951 16.082 1.00 81.75 240 ASN A O 1
ATOM 1981 N N . MET A 1 241 ? -5.172 -74.935 14.141 1.00 74.62 241 MET A N 1
ATOM 1982 C CA . MET A 1 241 ? -6.494 -75.128 13.537 1.00 74.62 241 MET A CA 1
ATOM 1983 C C . MET A 1 241 ? -6.817 -76.615 13.338 1.00 74.62 241 MET A C 1
ATOM 1985 O O . MET A 1 241 ? -7.860 -77.085 13.797 1.00 74.62 241 MET A O 1
ATOM 1989 N N . LYS A 1 242 ? -5.882 -77.402 12.785 1.00 82.81 242 LYS A N 1
ATOM 1990 C CA . LYS A 1 242 ? -6.043 -78.862 12.624 1.00 82.81 242 LYS A CA 1
ATOM 1991 C C . LYS A 1 242 ? -6.160 -79.603 13.961 1.00 82.81 242 LYS A C 1
ATOM 1993 O O . LYS A 1 242 ? -6.771 -80.672 14.028 1.00 82.81 242 LYS A O 1
ATOM 1998 N N . ARG A 1 243 ? -5.552 -79.095 15.041 1.00 82.12 243 ARG A N 1
ATOM 1999 C CA . ARG A 1 243 ? -5.738 -79.630 16.405 1.00 82.12 243 ARG A CA 1
ATOM 2000 C C . ARG A 1 243 ? -7.125 -79.313 16.957 1.00 82.12 243 ARG A C 1
ATOM 2002 O O . ARG A 1 243 ? -7.724 -80.176 17.596 1.00 82.12 243 ARG A O 1
ATOM 2009 N N . LEU A 1 244 ? -7.633 -78.107 16.720 1.00 76.44 244 LEU A N 1
ATOM 2010 C CA . LEU A 1 244 ? -8.959 -77.687 17.178 1.00 76.44 244 LEU A CA 1
ATOM 2011 C C . LEU A 1 244 ? -10.084 -78.436 16.457 1.00 76.44 244 LEU A C 1
ATOM 2013 O O . LEU A 1 244 ? -11.047 -78.841 17.103 1.00 76.44 244 LEU A O 1
ATOM 2017 N N . GLU A 1 245 ? -9.950 -78.686 15.155 1.00 77.44 245 GLU A N 1
ATOM 2018 C CA . GLU A 1 245 ? -10.923 -79.479 14.394 1.00 77.44 245 GLU A CA 1
ATOM 2019 C C . GLU A 1 245 ? -10.965 -80.939 14.854 1.00 77.44 245 GLU A C 1
ATOM 2021 O O . GLU A 1 245 ? -12.046 -81.486 15.067 1.00 77.44 245 GLU A O 1
ATOM 2026 N N . ARG A 1 246 ? -9.802 -81.553 15.120 1.00 79.56 246 ARG A N 1
ATOM 2027 C CA . ARG A 1 246 ? -9.734 -82.913 15.683 1.00 79.56 246 ARG A CA 1
ATOM 2028 C C . ARG A 1 246 ? -10.389 -83.019 17.060 1.00 79.56 246 ARG A C 1
ATOM 2030 O O . ARG A 1 246 ? -11.036 -84.021 17.336 1.00 79.56 246 ARG A O 1
ATOM 2037 N N . LYS A 1 247 ? -10.278 -81.981 17.895 1.00 74.44 247 LYS A N 1
ATOM 2038 C CA . LYS A 1 247 ? -10.953 -81.914 19.203 1.00 74.44 247 LYS A CA 1
ATOM 2039 C C . LYS A 1 247 ? -12.468 -81.711 19.119 1.00 74.44 247 LYS A C 1
ATOM 2041 O O . LYS A 1 247 ? -13.141 -81.984 20.099 1.00 74.44 247 LYS A O 1
ATOM 2046 N N . LYS A 1 248 ? -13.003 -81.211 18.001 1.00 70.50 248 LYS A N 1
ATOM 2047 C CA . LYS A 1 248 ? -14.455 -81.045 17.801 1.00 70.50 248 LYS A CA 1
ATOM 2048 C C . LYS A 1 248 ? -15.150 -82.306 17.269 1.00 70.50 248 LYS A C 1
ATOM 2050 O O . LYS A 1 248 ? -16.373 -82.339 17.256 1.00 70.50 248 LYS A O 1
ATOM 2055 N N . MET A 1 249 ? -14.386 -83.293 16.797 1.00 63.69 249 MET A N 1
ATOM 2056 C CA . MET A 1 249 ? -14.886 -84.535 16.185 1.00 63.69 249 MET A CA 1
ATOM 2057 C C . MET A 1 249 ? -14.859 -85.747 17.142 1.00 63.69 249 MET A C 1
ATOM 2059 O O . MET A 1 249 ? -15.214 -86.847 16.724 1.00 63.69 249 MET A O 1
ATOM 2063 N N . GLN A 1 250 ? -14.428 -85.557 18.395 1.00 57.91 250 GLN A N 1
ATOM 2064 C CA . GLN A 1 250 ? -14.532 -86.512 19.511 1.00 57.91 250 GLN A CA 1
ATOM 2065 C C . GLN A 1 250 ? -15.584 -86.021 20.502 1.00 57.91 250 GLN A C 1
ATOM 2067 O O . GLN A 1 250 ? -16.274 -86.888 21.077 1.00 57.91 250 GLN A O 1
#

InterPro domains:
  IPR009613 Lipase maturation factor [PTHR14463] (1-168)
  IPR057433 Lipase maturation factor 1/2, C-terminal domain [PF25179] (1-138)

Sequence (250 aa):
LFRHMTGVGGRPELIIEGHVDGEWREVPFRFKPGNTSRIPGFIVPHQPRLDWQMWFAALGQPGSAPPWFISLLHRILTQEKTVLRLLGRGTDLPKWLTEGEISGIRVRKYLYHYTNVSEGSLLAGPFWKRENQVEFLPELNRADPRMKHYLKQANLWESKKTAKKRRKRRRQDIASPGIPRALHYLREGVSWLEESIGHEQLVWLALLTALCLGSALRACWRAFRRLPVDDGWDKELEENMKRLERKKMQ